Protein AF-A0A836S1Y5-F1 (afdb_monomer)

Nearest PDB structures (foldseek):
  4urj-assembly1_A  TM=6.193E-01  e=8.719E-05  Homo sapiens
  4urj-assembly2_C  TM=6.225E-01  e=9.768E-04  Homo sapiens

Foldseek 3Di:
DWDKDWFFFLVVVPVVLLQPFDAEKEWEAQAAALVVLLSLLVNLVNVYAAEYEYAPDPRCPNSVVSLVCSLVPPVPPPPLVVLLVLLVVLVVLLVVLVVCVVPDDDPVSVVSVVSSVVSVVVLCVVPVVLLVVLVVVLVVVCVVVVPDDPVNSVSSSSVSSSVVSNVVSVVVVVVVVVSSVSSHHNYHYHYPVPRDRWGWIDGDQKIKGWNAGNDCCSNHPDGIMMIIDGDPRCVVSVVVSVVSVVVD

Solvent-accessible surface area (backbone atoms only — not comparable to full-atom values): 13068 Å² total; per-residue (Å²): 131,65,50,74,48,74,38,61,38,56,32,77,60,52,50,60,46,66,75,65,51,68,56,29,38,40,38,33,25,49,46,41,31,50,71,54,24,49,51,50,30,51,40,8,68,75,65,19,48,29,38,40,38,35,36,62,40,82,79,23,46,63,14,52,49,38,37,60,37,49,51,60,73,68,76,84,67,72,68,57,59,60,52,39,50,44,40,51,49,34,50,51,47,56,52,50,50,58,56,40,57,77,76,51,87,57,82,81,53,53,63,57,52,53,53,36,51,54,43,52,51,63,48,39,78,78,40,47,69,60,50,51,54,41,52,53,52,41,54,50,51,44,67,74,62,71,75,68,51,72,66,60,47,51,53,52,37,54,53,51,44,44,53,52,51,43,52,50,41,50,50,50,52,52,53,48,53,53,53,53,67,67,37,41,50,48,71,47,72,35,54,64,91,63,68,56,83,51,28,37,39,34,43,58,71,35,20,37,39,46,69,43,36,55,30,69,54,32,21,56,63,35,75,27,44,40,39,39,25,47,75,81,58,21,56,62,46,52,49,54,50,49,53,60,60,68,74,106

Structure (mmCIF, N/CA/C/O backbone):
data_AF-A0A836S1Y5-F1
#
_entry.id   AF-A0A836S1Y5-F1
#
loop_
_atom_site.group_PDB
_atom_site.id
_atom_site.type_symbol
_atom_site.label_atom_id
_atom_site.label_alt_id
_atom_site.label_comp_id
_atom_site.label_asym_id
_atom_site.label_entity_id
_atom_site.label_seq_id
_atom_site.pdbx_PDB_ins_code
_atom_site.Cartn_x
_atom_site.Cartn_y
_atom_site.Cartn_z
_atom_site.occupancy
_atom_site.B_iso_or_equiv
_atom_site.auth_seq_id
_atom_site.auth_comp_id
_atom_site.auth_asym_id
_atom_site.auth_atom_id
_atom_site.pdbx_PDB_model_num
ATOM 1 N N . MET A 1 1 ? -20.692 -14.732 16.401 1.00 78.75 1 MET A N 1
ATOM 2 C CA . MET A 1 1 ? -20.430 -13.894 17.584 1.00 78.75 1 MET A CA 1
ATOM 3 C C . MET A 1 1 ? -18.965 -13.507 17.542 1.00 78.75 1 MET A C 1
ATOM 5 O O . MET A 1 1 ? -18.150 -14.404 17.328 1.00 78.75 1 MET A O 1
ATOM 9 N N . PRO A 1 2 ? -18.623 -12.225 17.749 1.00 90.38 2 PRO A N 1
ATOM 10 C CA . PRO A 1 2 ? -17.241 -11.776 17.683 1.00 90.38 2 PRO A CA 1
ATOM 11 C C . PRO A 1 2 ? -16.406 -12.382 18.808 1.00 90.38 2 PRO A C 1
ATOM 13 O O . PRO A 1 2 ? -16.870 -12.519 19.942 1.00 90.38 2 PRO A O 1
ATOM 16 N N . GLN A 1 3 ? -15.151 -12.697 18.504 1.00 95.31 3 GLN A N 1
ATOM 17 C CA . GLN A 1 3 ? -14.180 -13.092 19.514 1.00 95.31 3 GLN A CA 1
ATOM 18 C C . GLN A 1 3 ? -13.636 -11.837 20.199 1.00 95.31 3 GLN A C 1
ATOM 20 O O . GLN A 1 3 ? -13.160 -10.920 19.532 1.00 95.31 3 GLN A O 1
ATOM 25 N N . ILE A 1 4 ? -13.692 -11.793 21.528 1.00 97.25 4 ILE A N 1
ATOM 26 C CA . ILE A 1 4 ? -13.182 -10.665 22.313 1.00 97.25 4 ILE A CA 1
ATOM 27 C C . ILE A 1 4 ? -11.816 -11.020 22.891 1.00 97.25 4 ILE A C 1
ATOM 29 O O . ILE A 1 4 ? -11.627 -12.104 23.442 1.00 97.25 4 ILE A O 1
ATOM 33 N N . TYR A 1 5 ? -10.877 -10.085 22.790 1.00 97.56 5 TYR A N 1
ATOM 34 C CA . TYR A 1 5 ? -9.591 -10.138 23.470 1.00 97.56 5 TYR A CA 1
ATOM 35 C C . TYR A 1 5 ? -9.406 -8.876 24.304 1.00 97.56 5 TYR A C 1
ATOM 37 O O . TYR A 1 5 ? -9.523 -7.767 23.781 1.00 97.56 5 TYR A O 1
ATOM 45 N N . THR A 1 6 ? -9.054 -9.053 25.576 1.00 97.50 6 THR A N 1
ATOM 46 C CA . THR A 1 6 ? -8.633 -7.968 26.463 1.00 97.50 6 THR A CA 1
ATOM 47 C C . THR A 1 6 ? -7.305 -8.340 27.096 1.00 97.50 6 THR A C 1
ATOM 49 O O . THR A 1 6 ? -7.188 -9.383 27.737 1.00 97.50 6 THR A O 1
ATOM 52 N N . GLY A 1 7 ? -6.302 -7.483 26.941 1.00 95.75 7 GLY A N 1
ATOM 53 C CA . GLY A 1 7 ? -4.991 -7.725 27.525 1.00 95.75 7 GLY A CA 1
ATOM 54 C C . GLY A 1 7 ? -3.917 -6.795 26.990 1.00 95.75 7 GLY A C 1
ATOM 55 O O . GLY A 1 7 ? -4.155 -5.978 26.100 1.00 95.75 7 GLY A O 1
ATOM 56 N N . ARG A 1 8 ? -2.714 -6.950 27.542 1.00 91.19 8 ARG A N 1
ATOM 57 C CA . ARG A 1 8 ? -1.486 -6.432 26.928 1.00 91.19 8 ARG A CA 1
ATOM 58 C C . ARG A 1 8 ? -1.142 -7.342 25.745 1.00 91.19 8 ARG A C 1
ATOM 60 O O . ARG A 1 8 ? -1.497 -8.514 25.775 1.00 91.19 8 ARG A O 1
ATOM 67 N N . ASP A 1 9 ? -0.502 -6.837 24.700 1.00 95.12 9 ASP A N 1
ATOM 68 C CA . ASP A 1 9 ? -0.072 -7.623 23.525 1.00 95.12 9 ASP A CA 1
ATOM 69 C C . ASP A 1 9 ? -1.160 -8.026 22.509 1.00 95.12 9 ASP A C 1
ATOM 71 O O . ASP A 1 9 ? -1.044 -9.071 21.860 1.00 95.12 9 ASP A O 1
ATOM 75 N N . CYS A 1 10 ? -2.190 -7.205 22.276 1.00 96.12 10 CYS A N 1
ATOM 76 C CA . CYS A 1 10 ? -3.092 -7.448 21.136 1.00 96.12 10 CYS A CA 1
ATOM 77 C C . CYS A 1 10 ? -2.354 -7.468 19.770 1.00 96.12 10 CYS A C 1
ATOM 79 O O . CYS A 1 10 ? -2.847 -8.038 18.795 1.00 96.12 10 CYS A O 1
ATOM 81 N N . GLY A 1 11 ? -1.122 -6.945 19.714 1.00 96.38 11 GLY A N 1
ATOM 82 C CA . GLY A 1 11 ? -0.180 -7.070 18.601 1.00 96.38 11 GLY A CA 1
ATOM 83 C C . GLY A 1 11 ? 0.144 -8.509 18.198 1.00 96.38 11 GLY A C 1
ATOM 84 O O . GLY A 1 11 ? 0.291 -8.765 17.005 1.00 96.38 11 GLY A O 1
ATOM 85 N N . LYS A 1 12 ? 0.131 -9.474 19.134 1.00 97.25 12 LYS A N 1
ATOM 86 C CA . LYS A 1 12 ? 0.287 -10.912 18.821 1.00 97.25 12 LYS A CA 1
ATOM 87 C C . LYS A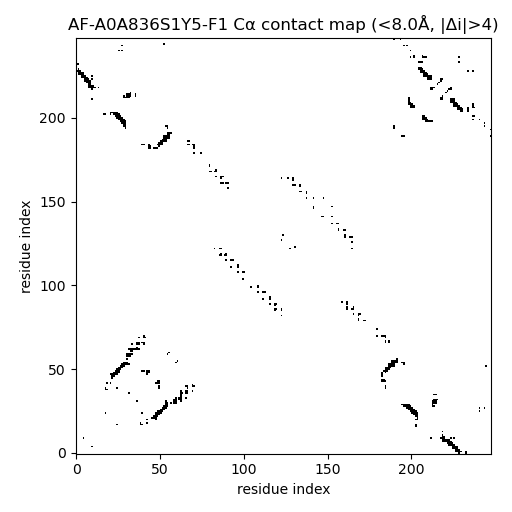 1 12 ? -0.795 -11.428 17.869 1.00 97.25 12 LYS A C 1
ATOM 89 O O . LYS A 1 12 ? -0.575 -12.413 17.171 1.00 97.25 12 LYS A O 1
ATOM 94 N N . ILE A 1 13 ? -1.952 -10.767 17.852 1.00 97.38 13 ILE A N 1
ATOM 95 C CA . ILE A 1 13 ? -3.079 -11.081 16.975 1.00 97.38 13 ILE A CA 1
ATOM 96 C C . ILE A 1 13 ? -3.012 -10.215 15.714 1.00 97.38 13 ILE A C 1
ATOM 98 O O . ILE A 1 13 ? -3.101 -10.733 14.606 1.00 97.38 13 ILE A O 1
ATOM 102 N N . ILE A 1 14 ? -2.842 -8.899 15.870 1.00 97.75 14 ILE A N 1
ATOM 103 C CA . ILE A 1 14 ? -2.967 -7.936 14.767 1.00 97.75 14 ILE A CA 1
ATOM 104 C C . ILE A 1 14 ? -1.779 -7.984 13.794 1.00 97.75 14 ILE A C 1
ATOM 106 O O . ILE A 1 14 ? -1.982 -7.955 12.579 1.00 97.75 14 ILE A O 1
ATOM 110 N N . GLU A 1 15 ? -0.539 -8.063 14.282 1.00 97.50 15 GLU A N 1
ATOM 111 C CA . GLU A 1 15 ? 0.635 -7.973 13.404 1.00 97.50 15 GLU A CA 1
ATOM 112 C C . GLU A 1 15 ? 0.759 -9.138 12.420 1.00 97.50 15 GLU A C 1
ATOM 114 O O . GLU A 1 15 ? 0.981 -8.870 11.234 1.00 97.50 15 GLU A O 1
ATOM 119 N N . PRO A 1 16 ? 0.567 -10.411 12.825 1.00 98.19 16 PRO A N 1
ATOM 120 C CA . PRO A 1 16 ? 0.625 -11.517 11.876 1.00 98.19 16 PRO A CA 1
ATOM 121 C C . PRO A 1 16 ? -0.435 -11.407 10.779 1.00 98.19 16 PRO A C 1
ATOM 123 O O . PRO A 1 16 ? -0.174 -11.816 9.648 1.00 98.19 16 PRO A O 1
ATOM 126 N N . LEU A 1 17 ? -1.610 -10.844 11.088 1.00 98.06 17 LEU A N 1
ATOM 127 C CA . LEU A 1 17 ? -2.658 -10.598 10.097 1.00 98.06 17 LEU A CA 1
ATOM 128 C C . LEU A 1 17 ? -2.192 -9.563 9.073 1.00 98.06 17 LEU A C 1
ATOM 130 O O . LEU A 1 17 ? -2.189 -9.848 7.877 1.00 98.06 17 LEU A O 1
ATOM 134 N N . LEU A 1 18 ? -1.710 -8.404 9.531 1.00 97.88 18 LEU A N 1
ATOM 135 C CA . LEU A 1 18 ? -1.178 -7.356 8.653 1.00 97.88 18 LEU A CA 1
ATOM 136 C C . LEU A 1 18 ? -0.038 -7.873 7.765 1.00 97.88 18 LEU A C 1
ATOM 138 O O . LEU A 1 18 ? -0.009 -7.601 6.567 1.00 97.88 18 LEU A O 1
ATOM 142 N N . GLN A 1 19 ? 0.888 -8.648 8.334 1.00 96.69 19 GLN A N 1
ATOM 143 C CA . GLN A 1 19 ? 2.034 -9.212 7.616 1.00 96.69 19 GLN A CA 1
ATOM 144 C C . GLN A 1 19 ? 1.642 -10.276 6.587 1.00 96.69 19 GLN A C 1
ATOM 146 O O . GLN A 1 19 ? 2.344 -10.439 5.588 1.00 96.69 19 GLN A O 1
ATOM 151 N N . LYS A 1 20 ? 0.544 -11.007 6.796 1.00 97.50 20 LYS A N 1
ATOM 152 C CA . LYS A 1 20 ? 0.100 -12.077 5.890 1.00 97.50 20 LYS A CA 1
ATOM 153 C C . LYS A 1 20 ? -0.956 -11.634 4.881 1.00 97.50 20 LYS A C 1
ATOM 155 O O . LYS A 1 20 ? -1.191 -12.395 3.947 1.00 97.50 20 LYS A O 1
ATOM 160 N N . ALA A 1 21 ? -1.515 -10.433 5.029 1.00 97.69 21 ALA A N 1
ATOM 161 C CA . ALA A 1 21 ? -2.585 -9.904 4.187 1.00 97.69 21 ALA A CA 1
ATOM 162 C C . ALA A 1 21 ? -2.290 -10.024 2.683 1.00 97.69 21 ALA A C 1
ATOM 164 O O . ALA A 1 21 ? -1.149 -9.787 2.255 1.00 97.69 21 ALA A O 1
ATOM 165 N N . LYS A 1 22 ? -3.317 -10.379 1.899 1.00 95.88 22 LYS A N 1
ATOM 166 C CA . LYS A 1 22 ? -3.212 -10.618 0.444 1.00 95.88 22 LYS A CA 1
ATOM 167 C C . LYS A 1 22 ? -4.219 -9.863 -0.414 1.00 95.88 22 LYS A C 1
ATOM 169 O O . LYS A 1 22 ? -3.938 -9.649 -1.586 1.00 95.88 22 LYS A O 1
ATOM 174 N N . LYS A 1 23 ? -5.375 -9.493 0.130 1.00 95.44 23 LYS A N 1
ATOM 175 C CA . LYS A 1 23 ? -6.472 -8.861 -0.610 1.00 95.44 23 LYS A CA 1
ATOM 176 C C . LYS A 1 23 ? -6.568 -7.382 -0.265 1.00 95.44 23 LYS A C 1
ATOM 178 O O . LYS A 1 23 ? -6.446 -6.539 -1.147 1.00 95.44 23 LYS A O 1
ATOM 183 N N . ARG A 1 24 ? -6.768 -7.060 1.017 1.00 96.56 24 ARG A N 1
ATOM 184 C CA . ARG A 1 24 ? -7.012 -5.680 1.461 1.00 96.56 24 ARG A CA 1
ATOM 185 C C . ARG A 1 24 ? -6.610 -5.430 2.907 1.00 96.56 24 ARG A C 1
ATOM 187 O O . ARG A 1 24 ? -6.703 -6.318 3.752 1.00 96.56 24 ARG A O 1
ATOM 194 N N . ILE A 1 25 ? -6.239 -4.187 3.192 1.00 98.38 25 ILE A N 1
ATOM 195 C CA . ILE A 1 25 ? -6.064 -3.655 4.539 1.00 98.38 25 ILE A CA 1
ATOM 196 C C . ILE A 1 25 ? -6.746 -2.289 4.624 1.00 98.38 25 ILE A C 1
ATOM 198 O O . ILE A 1 25 ? -6.298 -1.325 4.005 1.00 98.38 25 ILE A O 1
ATOM 202 N N . TRP A 1 26 ? -7.808 -2.176 5.415 1.00 98.38 26 TRP A N 1
ATOM 203 C CA . TRP A 1 26 ? -8.474 -0.900 5.678 1.00 98.38 26 TRP A CA 1
ATOM 204 C C . TRP A 1 26 ? -8.288 -0.506 7.139 1.00 98.38 26 TRP A C 1
ATOM 206 O O . TRP A 1 26 ? -8.571 -1.289 8.041 1.00 98.38 26 TRP A O 1
ATOM 216 N N . VAL A 1 27 ? -7.801 0.708 7.379 1.00 98.25 27 VAL A N 1
ATOM 217 C CA . VAL A 1 27 ? -7.437 1.205 8.709 1.00 98.25 27 VAL A CA 1
ATOM 218 C C . VAL A 1 27 ? -8.100 2.548 8.945 1.00 98.25 27 VAL A C 1
ATOM 220 O O . VAL A 1 27 ? -7.887 3.483 8.182 1.00 98.25 27 VAL A O 1
ATOM 223 N N . ALA A 1 28 ? -8.861 2.672 10.024 1.00 98.12 28 ALA A N 1
ATOM 224 C CA . ALA A 1 28 ? -9.240 3.950 10.608 1.00 98.12 28 ALA A CA 1
ATOM 225 C C . ALA A 1 28 ? -8.637 3.997 12.010 1.00 98.12 28 ALA A C 1
ATOM 227 O O . ALA A 1 28 ? -8.979 3.159 12.838 1.00 98.12 28 ALA A O 1
ATOM 228 N N . THR A 1 29 ? -7.710 4.922 12.261 1.00 97.94 29 THR A N 1
ATOM 229 C CA . THR A 1 29 ? -7.054 5.070 13.571 1.00 97.94 29 THR A CA 1
ATOM 230 C C . THR A 1 29 ? -6.643 6.525 13.811 1.00 97.94 29 THR A C 1
ATOM 232 O O . THR A 1 29 ? -6.040 7.138 12.921 1.00 97.94 29 THR A O 1
ATOM 235 N N . PRO A 1 30 ? -6.913 7.110 14.996 1.00 97.25 30 PRO A N 1
ATOM 236 C CA . PRO A 1 30 ? -6.472 8.467 15.304 1.00 97.25 30 PRO A CA 1
ATOM 237 C C . PRO A 1 30 ? -4.949 8.564 15.398 1.00 97.25 30 PRO A C 1
ATOM 239 O O . PRO A 1 30 ? -4.394 9.601 15.050 1.00 97.25 30 PRO A O 1
ATOM 242 N N . TYR A 1 31 ? -4.278 7.490 15.826 1.00 97.88 31 TYR A N 1
ATOM 243 C CA . TYR A 1 31 ? -2.825 7.439 15.974 1.00 97.88 31 TYR A CA 1
ATOM 244 C C . TYR A 1 31 ? -2.238 6.270 15.193 1.00 97.88 31 TYR A C 1
ATOM 246 O O . TYR A 1 31 ? -2.732 5.142 15.287 1.00 97.88 31 TYR A O 1
ATOM 254 N N . ILE A 1 32 ? -1.170 6.542 14.447 1.00 97.62 32 ILE A N 1
ATOM 255 C CA . ILE A 1 32 ? -0.435 5.548 13.668 1.00 97.62 32 ILE A CA 1
ATOM 256 C C . ILE A 1 32 ? 1.073 5.771 13.803 1.00 97.62 32 ILE A C 1
ATOM 258 O O . ILE A 1 32 ? 1.562 6.888 13.637 1.00 97.62 32 ILE A O 1
ATOM 262 N N . SER A 1 33 ? 1.824 4.712 14.119 1.00 96.75 33 SER A N 1
ATOM 263 C CA . SER A 1 33 ? 3.286 4.789 14.192 1.00 96.75 33 SER A CA 1
ATOM 264 C C . SER A 1 33 ? 3.938 4.626 12.819 1.00 96.75 33 SER A C 1
ATOM 266 O O . SER A 1 33 ? 3.371 4.063 11.883 1.00 96.75 33 SER A O 1
ATOM 268 N N . GLU A 1 34 ? 5.176 5.105 12.720 1.00 94.31 34 GLU A N 1
ATOM 269 C CA . GLU A 1 34 ? 6.017 4.995 11.525 1.00 94.31 34 GLU A CA 1
ATOM 270 C C . GLU A 1 34 ? 6.204 3.533 11.071 1.00 94.31 34 GLU A C 1
ATOM 272 O O . GLU A 1 34 ? 6.060 3.208 9.898 1.00 94.31 34 GLU A O 1
ATOM 277 N N . GLU A 1 35 ? 6.427 2.620 12.015 1.00 93.25 35 GLU A N 1
ATOM 278 C CA . GLU A 1 35 ? 6.612 1.189 11.746 1.00 93.25 35 GLU A CA 1
ATOM 279 C C . GLU A 1 35 ? 5.414 0.562 11.009 1.00 93.25 35 GLU A C 1
ATOM 281 O O . GLU A 1 35 ? 5.587 -0.082 9.971 1.00 93.25 35 GLU A O 1
ATOM 286 N N . TYR A 1 36 ? 4.185 0.806 11.477 1.00 96.62 36 TYR A N 1
ATOM 287 C CA . TYR A 1 36 ? 3.002 0.263 10.807 1.00 96.62 36 TYR A CA 1
ATOM 288 C C . TYR A 1 36 ? 2.670 1.009 9.520 1.00 96.62 36 TYR A C 1
ATOM 290 O O . TYR A 1 36 ? 2.227 0.382 8.564 1.00 96.62 36 TYR A O 1
ATOM 298 N N . ALA A 1 37 ? 2.935 2.315 9.435 1.00 95.69 37 ALA A N 1
ATOM 299 C CA . ALA A 1 37 ? 2.826 3.040 8.172 1.00 95.69 37 ALA A CA 1
ATOM 300 C C . ALA A 1 37 ? 3.743 2.450 7.087 1.00 95.69 37 ALA A C 1
ATOM 302 O O . ALA A 1 37 ? 3.308 2.252 5.952 1.00 95.69 37 ALA A O 1
ATOM 303 N N . SER A 1 38 ? 4.979 2.098 7.449 1.00 91.94 38 SER A N 1
ATOM 304 C CA . SER A 1 38 ? 5.914 1.400 6.564 1.00 91.94 38 SER A CA 1
ATOM 305 C C . SER A 1 38 ? 5.390 0.029 6.131 1.00 91.94 38 SER A C 1
ATOM 307 O O . SER A 1 38 ? 5.444 -0.295 4.945 1.00 91.94 38 SER A O 1
ATOM 309 N N . LEU A 1 39 ? 4.827 -0.756 7.057 1.00 94.56 39 LEU A N 1
ATOM 310 C CA . LEU A 1 39 ? 4.223 -2.053 6.738 1.00 94.56 39 LEU A CA 1
ATOM 311 C C . LEU A 1 39 ? 3.031 -1.916 5.778 1.00 94.56 39 LEU A C 1
ATOM 313 O O . LEU A 1 39 ? 2.941 -2.656 4.803 1.00 94.56 39 LEU A O 1
ATOM 317 N N . LEU A 1 40 ? 2.139 -0.952 6.013 1.00 95.75 40 LEU A N 1
ATOM 318 C CA . LEU A 1 40 ? 0.990 -0.684 5.144 1.00 95.75 40 LEU A CA 1
ATOM 319 C C . LEU A 1 40 ? 1.431 -0.242 3.743 1.00 95.75 40 LEU A C 1
ATOM 321 O O . LEU A 1 40 ? 0.902 -0.728 2.746 1.00 95.75 40 LEU A O 1
ATOM 325 N N . ALA A 1 41 ? 2.438 0.629 3.653 1.00 91.62 41 ALA A N 1
ATOM 326 C CA . ALA A 1 41 ? 3.019 1.027 2.376 1.00 91.62 41 ALA A CA 1
ATOM 327 C C . ALA A 1 41 ? 3.671 -0.156 1.641 1.00 91.62 41 ALA A C 1
ATOM 329 O O . ALA A 1 41 ? 3.542 -0.265 0.423 1.00 91.62 41 ALA A O 1
ATOM 330 N N . LEU A 1 42 ? 4.348 -1.056 2.362 1.00 89.06 42 LEU A N 1
ATOM 331 C CA . LEU A 1 42 ? 4.896 -2.284 1.788 1.00 89.06 42 LEU A CA 1
ATOM 332 C C . LEU A 1 42 ? 3.781 -3.190 1.254 1.00 89.06 42 LEU A C 1
ATOM 334 O O . LEU A 1 42 ? 3.878 -3.673 0.133 1.00 89.06 42 LEU A O 1
ATOM 338 N N . LYS A 1 43 ? 2.697 -3.370 2.012 1.00 91.88 43 LYS A N 1
ATOM 339 C CA . LYS A 1 43 ? 1.558 -4.195 1.594 1.00 91.88 43 LYS A CA 1
ATOM 340 C C . LYS A 1 43 ? 0.866 -3.653 0.353 1.00 91.88 43 LYS A C 1
ATOM 342 O O . LYS A 1 43 ? 0.584 -4.425 -0.559 1.00 91.88 43 LYS A O 1
ATOM 347 N N . ALA A 1 44 ? 0.702 -2.334 0.267 1.00 90.81 44 ALA A N 1
ATOM 348 C CA . ALA A 1 44 ? 0.217 -1.693 -0.949 1.00 90.81 44 ALA A CA 1
ATOM 349 C C . ALA A 1 44 ? 1.091 -2.038 -2.164 1.00 90.81 44 ALA A C 1
ATOM 351 O O . ALA A 1 44 ? 0.564 -2.329 -3.228 1.00 90.81 44 ALA A O 1
ATOM 352 N N . ARG A 1 45 ? 2.422 -2.102 -2.004 1.00 82.62 45 ARG A N 1
ATOM 353 C CA . ARG A 1 45 ? 3.345 -2.511 -3.082 1.00 82.62 45 ARG A CA 1
ATOM 354 C C . ARG A 1 45 ? 3.243 -3.986 -3.455 1.00 82.62 45 ARG A C 1
ATOM 356 O O . ARG A 1 45 ? 3.542 -4.337 -4.590 1.00 82.62 45 ARG A O 1
ATOM 363 N N . GLU A 1 46 ? 2.841 -4.841 -2.523 1.00 86.62 46 GLU A N 1
ATOM 364 C CA . GLU A 1 46 ? 2.605 -6.266 -2.775 1.00 86.62 46 GLU A CA 1
ATOM 365 C C . GLU A 1 46 ? 1.280 -6.535 -3.514 1.00 86.62 46 GLU A C 1
ATOM 367 O O . GLU A 1 46 ? 0.967 -7.694 -3.779 1.00 86.62 46 GLU A O 1
ATOM 372 N N . GLY A 1 47 ? 0.510 -5.496 -3.864 1.00 86.25 47 GLY A N 1
ATOM 373 C CA . GLY A 1 47 ? -0.781 -5.632 -4.548 1.00 86.25 47 GLY A CA 1
ATOM 374 C C . GLY A 1 47 ? -1.988 -5.675 -3.616 1.00 86.25 47 GLY A C 1
ATOM 375 O O . GLY A 1 47 ? -3.101 -5.897 -4.080 1.00 86.25 47 GLY A O 1
ATOM 376 N N . VAL A 1 48 ? -1.789 -5.466 -2.313 1.00 92.25 48 VAL A N 1
ATOM 377 C CA . VAL A 1 48 ? -2.883 -5.412 -1.339 1.00 92.25 48 VAL A CA 1
ATOM 378 C C . VAL A 1 48 ? -3.575 -4.055 -1.442 1.00 92.25 48 VAL A C 1
ATOM 380 O O . VAL A 1 48 ? -2.919 -3.017 -1.414 1.00 92.25 48 VAL A O 1
ATOM 383 N N . GLU A 1 49 ? -4.904 -4.033 -1.509 1.00 94.06 49 GLU A N 1
ATOM 384 C CA . GLU A 1 49 ? -5.661 -2.780 -1.481 1.00 94.06 49 GLU A CA 1
ATOM 385 C C . GLU A 1 49 ? -5.554 -2.134 -0.091 1.00 94.06 49 GLU A C 1
ATOM 387 O O . GLU A 1 49 ? -6.098 -2.661 0.879 1.00 94.06 49 GLU A O 1
ATOM 392 N N . VAL A 1 50 ? -4.876 -0.989 0.034 1.00 95.44 50 VAL A N 1
ATOM 393 C CA . VAL A 1 50 ? -4.678 -0.333 1.336 1.00 95.44 50 VAL A CA 1
ATOM 394 C C . VAL A 1 50 ? -5.421 0.996 1.418 1.00 95.44 50 VAL A C 1
ATOM 396 O O . VAL A 1 50 ? -5.116 1.928 0.675 1.00 95.44 50 VAL A O 1
ATOM 399 N N . ARG A 1 51 ? -6.339 1.108 2.386 1.00 96.50 51 ARG A N 1
ATOM 400 C CA . ARG A 1 51 ? -7.038 2.354 2.740 1.00 96.50 51 ARG A CA 1
ATOM 401 C C . ARG A 1 51 ? -6.678 2.767 4.157 1.00 96.50 51 ARG A C 1
ATOM 403 O O . ARG A 1 51 ? -6.793 1.964 5.079 1.00 96.50 51 ARG A O 1
ATOM 410 N N . VAL A 1 52 ? -6.272 4.015 4.352 1.00 97.06 52 VAL A N 1
ATOM 411 C CA . VAL A 1 52 ? -5.912 4.554 5.666 1.00 97.06 52 VAL A CA 1
ATOM 412 C C . VAL A 1 52 ? -6.635 5.867 5.903 1.00 97.06 52 VAL A C 1
ATOM 414 O O . VAL A 1 52 ? -6.487 6.822 5.148 1.00 97.06 52 VAL A O 1
ATOM 417 N N . LEU A 1 53 ? -7.385 5.924 6.994 1.00 97.19 53 LEU A N 1
ATOM 418 C CA . LEU A 1 53 ? -8.001 7.121 7.532 1.00 97.19 53 LEU A CA 1
ATOM 419 C C . LEU A 1 53 ? -7.350 7.450 8.874 1.00 97.19 53 LEU A C 1
ATOM 421 O O . LEU A 1 53 ? -7.404 6.662 9.820 1.00 97.19 53 LEU A O 1
ATOM 425 N N . THR A 1 54 ? -6.727 8.619 8.958 1.00 97.19 54 THR A N 1
ATOM 426 C CA . THR A 1 54 ? -6.075 9.084 10.184 1.00 97.19 54 THR A CA 1
ATOM 427 C C . THR A 1 54 ? -6.216 10.590 10.359 1.00 97.19 54 THR A C 1
ATOM 429 O O . THR A 1 54 ? -6.762 11.278 9.498 1.00 97.19 54 THR A O 1
ATOM 432 N N . VAL A 1 55 ? -5.748 11.113 11.488 1.00 96.69 55 VAL A N 1
ATOM 433 C CA . VAL A 1 55 ? -5.866 12.527 11.855 1.00 96.69 55 VAL A CA 1
ATOM 434 C C . VAL A 1 55 ? -4.535 13.246 11.619 1.00 96.69 55 VAL A C 1
ATOM 436 O O . VAL A 1 55 ? -3.464 12.674 11.839 1.00 96.69 55 VAL A O 1
ATOM 439 N N . ASP A 1 56 ? -4.594 14.508 11.192 1.00 95.75 56 ASP A N 1
ATOM 440 C CA . ASP A 1 56 ? -3.445 15.409 11.073 1.00 95.75 56 ASP A CA 1
ATOM 441 C C . ASP A 1 56 ? -2.938 15.827 12.463 1.00 95.75 56 ASP A C 1
ATOM 443 O O . ASP A 1 56 ? -3.290 16.876 13.009 1.00 95.75 56 ASP A O 1
ATOM 447 N N . LEU A 1 57 ? -2.154 14.937 13.070 1.00 95.50 57 LEU A N 1
ATOM 448 C CA . LEU A 1 57 ? -1.496 15.122 14.359 1.00 95.50 57 LEU A CA 1
ATOM 449 C C . LEU A 1 57 ? 0.021 15.149 14.171 1.00 95.50 57 LEU A C 1
ATOM 451 O O . LEU A 1 57 ? 0.570 14.479 13.292 1.00 95.50 57 LEU A O 1
ATOM 455 N N . SER A 1 58 ? 0.719 15.879 15.043 1.00 95.06 58 SER A N 1
ATOM 456 C CA . SER A 1 58 ? 2.188 15.923 15.080 1.00 95.06 58 SER A CA 1
ATOM 457 C C . SER A 1 58 ? 2.816 14.529 15.141 1.00 95.06 58 SER A C 1
ATOM 459 O O . SER A 1 58 ? 3.783 14.253 14.435 1.00 95.06 58 SER A O 1
ATOM 461 N N . GLU A 1 59 ? 2.217 13.651 15.933 1.00 95.44 59 GLU A N 1
ATOM 462 C CA . GLU A 1 59 ? 2.607 12.273 16.197 1.00 95.44 59 GLU A CA 1
ATOM 463 C C . GLU A 1 59 ? 2.503 11.403 14.938 1.00 95.44 59 GLU A C 1
ATOM 465 O O . GLU A 1 59 ? 3.343 10.534 14.712 1.00 95.44 59 GLU A O 1
ATOM 470 N N . ASN A 1 60 ? 1.531 11.697 14.070 1.00 96.50 60 ASN A N 1
ATOM 471 C CA . ASN A 1 60 ? 1.311 10.972 12.822 1.00 96.50 60 ASN A CA 1
ATOM 472 C C . ASN A 1 60 ? 2.143 11.531 11.661 1.00 96.50 60 ASN A C 1
ATOM 474 O O . ASN A 1 60 ? 2.176 10.919 10.599 1.00 96.50 60 ASN A O 1
ATOM 478 N N . ARG A 1 61 ? 2.821 12.678 11.808 1.00 94.00 61 ARG A N 1
ATOM 479 C CA . ARG A 1 61 ? 3.474 13.382 10.686 1.00 94.00 61 ARG A CA 1
ATOM 480 C C . ARG A 1 61 ? 4.439 12.495 9.900 1.00 94.00 61 ARG A C 1
ATOM 482 O O . ARG A 1 61 ? 4.405 12.500 8.671 1.00 94.00 61 ARG A O 1
ATOM 489 N N . LYS A 1 62 ? 5.281 11.724 10.598 1.00 93.00 62 LYS A N 1
ATOM 490 C CA . LYS A 1 62 ? 6.230 10.793 9.964 1.00 93.00 62 LYS A CA 1
ATOM 491 C C . LYS A 1 62 ? 5.509 9.639 9.270 1.00 93.00 62 LYS A C 1
ATOM 493 O O . LYS A 1 62 ? 5.795 9.358 8.112 1.00 93.00 62 LYS A O 1
ATOM 498 N N . ALA A 1 63 ? 4.529 9.038 9.939 1.00 94.81 63 ALA A N 1
ATOM 499 C CA . ALA A 1 63 ? 3.702 7.971 9.383 1.00 94.81 63 ALA A CA 1
ATOM 500 C C . ALA A 1 63 ? 2.935 8.429 8.126 1.00 94.81 63 ALA A C 1
ATOM 502 O O . ALA A 1 63 ? 2.980 7.770 7.093 1.00 94.81 63 ALA A O 1
ATOM 503 N N . ILE A 1 64 ? 2.309 9.608 8.160 1.00 94.12 64 ILE A N 1
ATOM 504 C CA . ILE A 1 64 ? 1.628 10.230 7.015 1.00 94.12 64 ILE A CA 1
ATOM 505 C C . ILE A 1 64 ? 2.618 10.497 5.881 1.00 94.12 64 ILE A C 1
ATOM 507 O O . ILE A 1 64 ? 2.317 10.205 4.723 1.00 94.12 64 ILE A O 1
ATOM 511 N N . ALA A 1 65 ? 3.799 11.041 6.190 1.00 90.56 65 ALA A N 1
ATOM 512 C CA . ALA A 1 65 ? 4.839 11.258 5.193 1.00 90.56 65 ALA A CA 1
ATOM 513 C C . ALA A 1 65 ? 5.257 9.940 4.530 1.00 90.56 65 ALA A C 1
ATOM 515 O O . ALA A 1 65 ? 5.372 9.914 3.311 1.00 90.56 65 ALA A O 1
ATOM 516 N N . GLN A 1 66 ? 5.386 8.850 5.291 1.00 87.75 66 GLN A N 1
ATOM 517 C CA . GLN A 1 66 ? 5.694 7.522 4.762 1.00 87.75 66 GLN A CA 1
ATOM 518 C C . GLN A 1 66 ? 4.560 6.889 3.963 1.00 87.75 66 GLN A C 1
ATOM 520 O O . GLN A 1 66 ? 4.829 6.246 2.961 1.00 87.75 66 GLN A O 1
ATOM 525 N N . LEU A 1 67 ? 3.295 7.072 4.335 1.00 90.31 67 LEU A N 1
ATOM 526 C CA . LEU A 1 67 ? 2.177 6.577 3.522 1.00 90.31 67 LEU A CA 1
ATOM 527 C C . LEU A 1 67 ? 2.078 7.355 2.201 1.00 90.31 67 LEU A C 1
ATOM 529 O O . LEU A 1 67 ? 1.807 6.780 1.148 1.00 90.31 67 LEU A O 1
ATOM 533 N N . ARG A 1 68 ? 2.390 8.660 2.227 1.00 86.81 68 ARG A N 1
ATOM 534 C CA . ARG A 1 68 ? 2.485 9.507 1.026 1.00 86.81 68 ARG A CA 1
ATOM 535 C C . ARG A 1 68 ? 3.712 9.181 0.172 1.00 86.81 68 ARG A C 1
ATOM 537 O O . ARG A 1 68 ? 3.608 9.154 -1.053 1.00 86.81 68 ARG A O 1
ATOM 544 N N . SER A 1 69 ? 4.875 8.972 0.791 1.00 73.19 69 SER A N 1
ATOM 545 C CA . SER A 1 69 ? 6.137 8.691 0.099 1.00 73.19 69 SER A CA 1
ATOM 546 C C . SER A 1 69 ? 6.240 7.232 -0.313 1.00 73.19 69 SER A C 1
ATOM 548 O O . SER A 1 69 ? 6.793 6.950 -1.360 1.00 73.19 69 SER A O 1
ATOM 550 N N . GLY A 1 70 ? 5.644 6.302 0.422 1.00 59.69 70 GLY A N 1
ATOM 551 C CA . GLY A 1 70 ? 5.550 4.882 0.100 1.00 59.69 70 GLY A CA 1
ATOM 552 C C . GLY A 1 70 ? 4.972 4.645 -1.293 1.00 59.69 70 GLY A C 1
ATOM 553 O O . GLY A 1 70 ? 5.504 3.807 -2.022 1.00 59.69 70 GLY A O 1
ATOM 554 N N . ALA A 1 71 ? 4.004 5.482 -1.688 1.00 51.94 71 ALA A N 1
ATOM 555 C CA . ALA A 1 71 ? 3.446 5.577 -3.038 1.00 51.94 71 ALA A CA 1
ATOM 556 C C . ALA A 1 71 ? 4.385 6.230 -4.083 1.00 51.94 71 ALA A C 1
ATOM 558 O O . ALA A 1 71 ? 4.238 6.007 -5.278 1.00 51.94 71 ALA A O 1
ATOM 559 N N . ARG A 1 72 ? 5.360 7.046 -3.662 1.00 46.38 72 ARG A N 1
ATOM 560 C CA . ARG A 1 72 ? 6.305 7.786 -4.527 1.00 46.38 72 ARG A CA 1
ATOM 561 C C . ARG A 1 72 ? 7.704 7.155 -4.639 1.00 46.38 72 ARG A C 1
ATOM 563 O O . ARG A 1 72 ? 8.381 7.363 -5.639 1.00 46.38 72 ARG A O 1
ATOM 570 N N . GLN A 1 73 ? 8.172 6.417 -3.633 1.00 42.00 73 GLN A N 1
ATOM 571 C CA . GLN A 1 73 ? 9.607 6.267 -3.336 1.00 42.00 73 GLN A CA 1
ATOM 572 C C . GLN A 1 73 ? 10.259 4.977 -3.872 1.00 42.00 73 GLN A C 1
ATOM 574 O O . GLN A 1 73 ? 11.402 4.702 -3.531 1.00 42.00 73 GLN A O 1
ATOM 579 N N . GLN A 1 74 ? 9.606 4.201 -4.749 1.00 42.38 74 GLN A N 1
ATOM 580 C CA 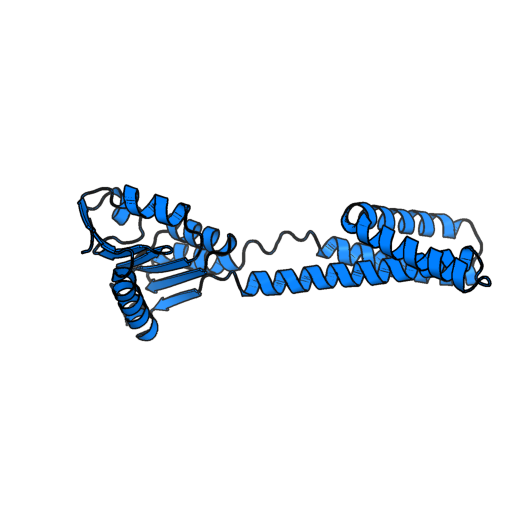. GLN A 1 74 ? 10.269 3.070 -5.439 1.00 42.38 74 GLN A CA 1
ATOM 581 C C . GLN A 1 74 ? 10.146 3.048 -6.970 1.00 42.38 74 GLN A C 1
ATOM 583 O O . GLN A 1 74 ? 10.672 2.145 -7.614 1.00 42.38 74 GLN A O 1
ATOM 588 N N . VAL A 1 75 ? 9.576 4.086 -7.588 1.00 45.84 75 VAL A N 1
ATOM 589 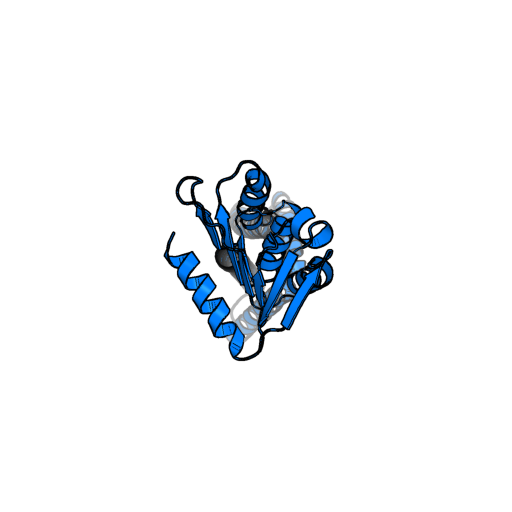C CA . VAL A 1 75 ? 9.597 4.227 -9.060 1.00 45.84 75 VAL A CA 1
ATOM 590 C C . VAL A 1 75 ? 11.011 4.536 -9.586 1.00 45.84 75 VAL A C 1
ATOM 592 O O . VAL A 1 75 ? 11.303 4.323 -10.761 1.00 45.84 75 VAL A O 1
ATOM 595 N N . MET A 1 76 ? 11.947 4.950 -8.725 1.00 42.28 76 MET A N 1
ATOM 596 C CA . MET A 1 76 ? 13.359 5.105 -9.088 1.00 42.28 76 MET A CA 1
ATOM 597 C C . MET A 1 76 ? 14.140 3.792 -8.941 1.00 42.28 76 MET A C 1
ATOM 599 O O . MET A 1 76 ? 15.077 3.681 -8.160 1.00 42.28 76 MET A O 1
ATOM 603 N N . GLN A 1 77 ? 13.802 2.802 -9.763 1.00 45.91 77 GLN A N 1
ATOM 604 C CA . GLN A 1 77 ? 14.810 1.882 -10.286 1.00 45.91 77 GLN A CA 1
ATOM 605 C C . GLN A 1 77 ? 14.702 1.927 -11.813 1.00 45.91 77 GLN A C 1
ATOM 607 O O . GLN A 1 77 ? 13.982 1.150 -12.443 1.00 45.91 77 GLN A O 1
ATOM 612 N N . GLN A 1 78 ? 15.381 2.931 -12.381 1.00 52.22 78 GLN A N 1
ATOM 613 C CA . GLN A 1 78 ? 15.486 3.276 -13.804 1.00 52.22 78 GLN A CA 1
ATOM 614 C C . GLN A 1 78 ? 16.149 2.151 -14.627 1.00 52.22 78 GLN A C 1
ATOM 616 O O . GLN A 1 78 ? 17.214 2.343 -15.197 1.00 52.22 78 GLN A O 1
ATOM 621 N N . ARG A 1 79 ? 15.573 0.947 -14.695 1.00 56.34 79 ARG A N 1
ATOM 622 C CA . ARG A 1 79 ? 16.144 -0.131 -15.527 1.00 56.3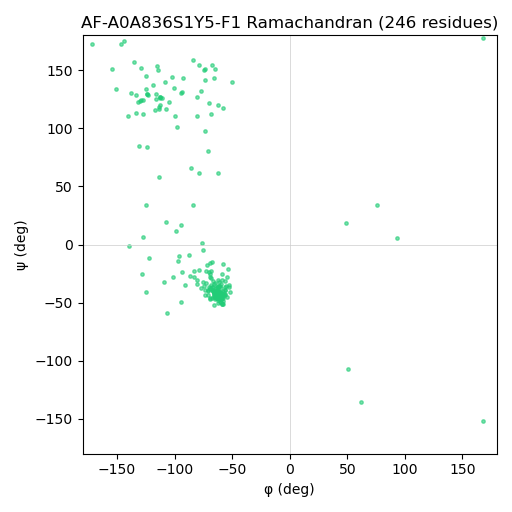4 79 ARG A CA 1
ATOM 623 C C . ARG A 1 79 ? 15.670 -0.088 -16.981 1.00 56.34 79 ARG A C 1
ATOM 625 O O . ARG A 1 79 ? 16.417 -0.502 -17.853 1.00 56.34 79 ARG A O 1
ATOM 632 N N . SER A 1 80 ? 14.487 0.459 -17.267 1.00 60.47 80 SER A N 1
ATOM 633 C CA . SER A 1 80 ? 13.928 0.523 -18.630 1.00 60.47 80 SER A CA 1
ATOM 634 C C . SER A 1 80 ? 14.228 1.826 -19.386 1.00 60.47 80 SER A C 1
ATOM 636 O O . SER A 1 80 ? 14.266 1.810 -20.611 1.00 60.47 80 SER A O 1
ATOM 638 N N . VAL A 1 81 ? 14.501 2.942 -18.695 1.00 67.50 81 VAL A N 1
ATOM 639 C CA . VAL A 1 81 ? 14.836 4.225 -19.352 1.00 67.50 81 VAL A CA 1
ATOM 640 C C . VAL A 1 81 ? 16.205 4.178 -20.048 1.00 67.50 81 VAL A C 1
ATOM 642 O O . VAL A 1 81 ? 16.263 4.542 -21.220 1.00 67.50 81 VAL A O 1
ATOM 645 N N . PRO A 1 82 ? 17.287 3.664 -19.426 1.00 73.25 82 PRO A N 1
ATOM 646 C CA . PRO A 1 82 ? 18.558 3.473 -20.125 1.00 73.25 82 PRO A CA 1
ATOM 647 C C . PRO A 1 82 ? 18.437 2.523 -21.322 1.00 73.25 82 PRO A C 1
ATOM 649 O O . PRO A 1 82 ? 19.051 2.771 -22.350 1.00 73.25 82 PRO A O 1
ATOM 652 N N . LEU A 1 83 ? 17.603 1.477 -21.235 1.00 71.19 83 LEU A N 1
ATOM 653 C CA . LEU A 1 83 ? 17.351 0.557 -22.353 1.00 71.19 83 LEU A CA 1
ATOM 654 C C . LEU A 1 83 ? 16.615 1.235 -23.514 1.00 71.19 83 LEU A C 1
ATOM 656 O O . LEU A 1 83 ? 16.956 0.994 -24.669 1.00 71.19 83 LEU A O 1
ATOM 660 N N . LEU A 1 84 ? 15.647 2.110 -23.225 1.00 74.81 84 LEU A N 1
ATOM 661 C CA . LEU A 1 84 ? 14.998 2.929 -24.249 1.00 74.81 84 LEU A CA 1
ATOM 662 C C . LEU A 1 84 ? 16.002 3.883 -24.912 1.00 74.81 84 LEU A C 1
ATOM 664 O O . LEU A 1 84 ? 16.008 3.997 -26.132 1.00 74.81 84 LEU A O 1
ATOM 668 N N . ILE A 1 85 ? 16.879 4.519 -24.127 1.00 79.62 85 ILE A N 1
ATOM 669 C CA . ILE A 1 85 ? 17.950 5.380 -24.653 1.00 79.62 85 ILE A CA 1
ATOM 670 C C . ILE A 1 85 ? 18.886 4.573 -25.562 1.00 79.62 85 ILE A C 1
ATOM 672 O O . ILE A 1 85 ? 19.165 5.011 -26.672 1.00 79.62 85 ILE A O 1
ATOM 676 N N . ILE A 1 86 ? 19.316 3.378 -25.144 1.00 79.62 86 ILE A N 1
ATOM 677 C CA . ILE A 1 86 ? 20.158 2.484 -25.957 1.00 79.62 86 ILE A CA 1
ATOM 678 C C . ILE A 1 86 ? 19.441 2.085 -27.257 1.00 79.62 86 ILE A C 1
ATOM 680 O O . ILE A 1 86 ? 20.049 2.135 -28.325 1.00 79.62 86 ILE A O 1
ATOM 684 N N . ALA A 1 87 ? 18.150 1.745 -27.208 1.00 73.62 87 ALA A N 1
ATOM 685 C CA . ALA A 1 87 ? 17.371 1.405 -28.402 1.00 73.62 87 ALA A CA 1
ATOM 686 C C . ALA A 1 87 ? 17.257 2.585 -29.383 1.00 73.62 87 ALA A C 1
ATOM 688 O O . ALA A 1 87 ? 17.469 2.415 -30.583 1.00 73.62 87 ALA A O 1
ATOM 689 N N . VAL A 1 88 ? 16.998 3.796 -28.878 1.00 80.12 88 VAL A N 1
ATOM 690 C CA . VAL A 1 88 ? 16.956 5.019 -29.696 1.00 80.12 88 VAL A CA 1
ATOM 691 C C . VAL A 1 88 ? 18.334 5.347 -30.277 1.00 80.12 88 VAL A C 1
ATOM 693 O O . VAL A 1 88 ? 18.428 5.669 -31.457 1.00 80.12 88 VAL A O 1
ATOM 696 N N . LEU A 1 89 ? 19.412 5.213 -29.499 1.00 81.00 89 LEU A N 1
ATOM 697 C CA . LEU A 1 89 ? 20.780 5.388 -29.999 1.00 81.00 89 LEU A CA 1
ATOM 698 C C . LEU A 1 89 ? 21.097 4.397 -31.123 1.00 81.00 89 LEU A C 1
ATOM 700 O O . LEU A 1 89 ? 21.656 4.795 -32.140 1.00 81.00 89 LEU A O 1
ATOM 704 N N . THR A 1 90 ? 20.678 3.137 -30.985 1.00 76.38 90 THR A N 1
ATOM 705 C CA . THR A 1 90 ? 20.840 2.112 -32.032 1.00 76.38 90 THR A CA 1
ATOM 706 C C . THR A 1 90 ? 20.121 2.519 -33.320 1.00 76.38 90 THR A C 1
ATOM 708 O O . THR A 1 90 ? 20.694 2.406 -34.404 1.00 76.38 90 THR A O 1
ATOM 711 N N . LEU A 1 91 ? 18.897 3.057 -33.210 1.00 77.81 91 LEU A N 1
ATOM 712 C CA . LEU A 1 91 ? 18.142 3.575 -34.356 1.00 77.81 91 LEU A CA 1
ATOM 713 C C . LEU A 1 91 ? 18.901 4.690 -35.073 1.00 77.81 91 LEU A C 1
ATOM 715 O O . LEU A 1 91 ? 19.088 4.635 -36.288 1.00 77.81 91 LEU A O 1
ATOM 719 N N . VAL A 1 92 ? 19.355 5.686 -34.311 1.00 81.00 92 VAL A N 1
ATOM 720 C CA . VAL A 1 92 ? 20.077 6.845 -34.843 1.00 81.00 92 VAL A CA 1
ATOM 721 C C . VAL A 1 92 ? 21.362 6.399 -35.535 1.00 81.00 92 VAL A C 1
ATOM 723 O O . VAL A 1 92 ? 21.615 6.810 -36.663 1.00 81.00 92 VAL A O 1
ATOM 726 N N . LEU A 1 93 ? 22.139 5.511 -34.910 1.00 75.38 93 LEU A N 1
ATOM 727 C CA . LEU A 1 93 ? 23.373 4.977 -35.490 1.00 75.38 93 LEU A CA 1
ATOM 728 C C . LEU A 1 93 ? 23.118 4.200 -36.779 1.00 75.38 93 LEU A C 1
ATOM 730 O O . LEU A 1 93 ? 23.894 4.344 -37.715 1.00 75.38 93 LEU A O 1
ATOM 734 N N . SER A 1 94 ? 22.031 3.427 -36.853 1.00 72.00 94 SER A N 1
ATOM 735 C CA . SER A 1 94 ? 21.673 2.687 -38.067 1.00 72.00 94 SER A CA 1
ATOM 736 C C . SER A 1 94 ? 21.288 3.619 -39.222 1.00 72.00 94 SER A C 1
ATOM 738 O O . SER A 1 94 ? 21.619 3.348 -40.375 1.00 72.00 94 SER A O 1
ATOM 740 N N . ILE A 1 95 ? 20.606 4.731 -38.934 1.00 76.19 95 ILE A N 1
ATOM 741 C CA . ILE A 1 95 ? 20.276 5.749 -39.944 1.00 76.19 95 ILE A CA 1
ATOM 742 C C . ILE A 1 95 ? 21.553 6.466 -40.397 1.00 76.19 95 ILE A C 1
ATOM 744 O O . ILE A 1 95 ? 21.800 6.595 -41.595 1.00 76.19 95 ILE A O 1
ATOM 748 N N . VAL A 1 96 ? 22.392 6.889 -39.446 1.00 77.00 96 VAL A N 1
ATOM 749 C CA . VAL A 1 96 ? 23.654 7.584 -39.728 1.00 77.00 96 VAL A CA 1
ATOM 750 C C . VAL A 1 96 ? 24.607 6.697 -40.521 1.00 77.00 96 VAL A C 1
ATOM 752 O O . VAL A 1 96 ? 25.173 7.183 -41.492 1.00 77.00 96 VAL A O 1
ATOM 755 N N . SER A 1 97 ? 24.760 5.414 -40.175 1.00 68.94 97 SER A N 1
ATOM 756 C CA . SER A 1 97 ? 25.624 4.489 -40.921 1.00 68.94 97 SER A CA 1
ATOM 757 C C . SER A 1 97 ? 25.154 4.327 -42.366 1.00 68.94 97 SER A C 1
ATOM 759 O O . SER A 1 97 ? 25.972 4.379 -43.278 1.00 68.94 97 SER A O 1
ATOM 761 N N . THR A 1 98 ? 23.838 4.230 -42.584 1.00 70.25 98 THR A N 1
ATOM 762 C CA . THR A 1 98 ? 23.246 4.115 -43.928 1.00 70.25 98 THR A CA 1
ATOM 763 C C . THR A 1 98 ? 23.500 5.370 -44.771 1.00 70.25 98 THR A C 1
ATOM 765 O O . THR A 1 98 ? 23.849 5.261 -45.944 1.00 70.25 98 THR A O 1
ATOM 768 N N . LEU A 1 99 ? 23.371 6.561 -44.170 1.00 71.88 99 LEU A N 1
ATOM 769 C CA . LEU A 1 99 ? 23.660 7.845 -44.823 1.00 71.88 99 LEU A CA 1
ATOM 770 C C . LEU A 1 99 ? 25.159 8.036 -45.088 1.00 71.88 99 LEU A C 1
ATOM 772 O O . LEU A 1 99 ? 25.546 8.579 -46.120 1.00 71.88 99 LEU A O 1
ATOM 776 N N . PHE A 1 100 ? 26.016 7.601 -44.161 1.00 68.00 100 PHE A N 1
ATOM 777 C CA . PHE A 1 100 ? 27.463 7.725 -44.309 1.00 68.00 100 PHE A CA 1
ATOM 778 C C . PHE A 1 100 ? 28.000 6.787 -45.379 1.00 68.00 100 PHE A C 1
ATOM 780 O O . PHE A 1 100 ? 28.849 7.214 -46.147 1.00 68.00 100 PHE A O 1
ATOM 787 N N . GLU A 1 101 ? 27.494 5.558 -45.502 1.00 66.38 101 GLU A N 1
ATOM 788 C CA . GLU A 1 101 ? 27.921 4.659 -46.580 1.00 66.38 101 GLU A CA 1
ATOM 789 C C . GLU A 1 101 ? 27.596 5.185 -47.980 1.00 66.38 101 GLU A C 1
ATOM 791 O O . GLU A 1 101 ? 28.347 4.923 -48.923 1.00 66.38 101 GLU A O 1
ATOM 796 N N . THR A 1 102 ? 26.515 5.957 -48.128 1.00 64.56 102 THR A N 1
ATOM 797 C CA . THR A 1 102 ? 26.185 6.599 -49.407 1.00 64.56 102 THR A CA 1
ATOM 798 C C . THR A 1 102 ? 27.173 7.710 -49.777 1.00 64.56 102 THR A C 1
ATOM 800 O O . THR A 1 102 ? 27.340 7.997 -50.959 1.00 64.56 102 THR A O 1
ATOM 803 N N . VAL A 1 103 ? 27.833 8.329 -48.790 1.00 62.00 103 VAL A N 1
ATOM 804 C CA . VAL A 1 103 ? 28.665 9.536 -48.970 1.00 62.00 103 VAL A CA 1
ATOM 805 C C . VAL A 1 103 ? 30.168 9.252 -48.816 1.00 62.00 103 VAL A C 1
ATOM 807 O O . VAL A 1 103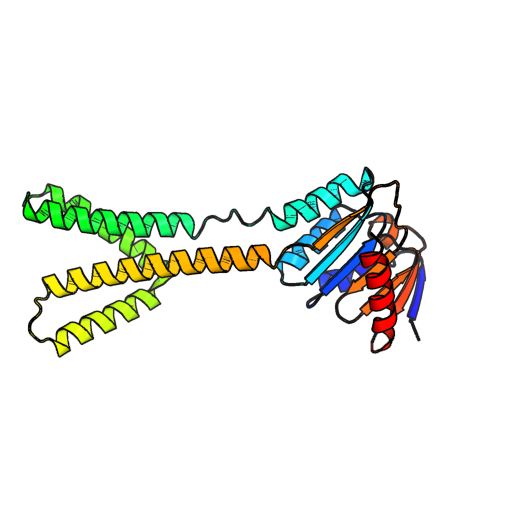 ? 30.989 9.885 -49.474 1.00 62.00 103 VAL A O 1
ATOM 810 N N . PHE A 1 104 ? 30.549 8.293 -47.974 1.00 61.88 104 PHE A N 1
ATOM 811 C CA . PHE A 1 104 ? 31.921 7.978 -47.580 1.00 61.88 104 PHE A CA 1
ATOM 812 C C . PHE A 1 104 ? 32.110 6.457 -47.473 1.00 61.88 104 PHE A C 1
ATOM 814 O O . PHE A 1 104 ? 31.630 5.812 -46.543 1.00 61.88 104 PHE A O 1
ATOM 821 N N . ARG A 1 105 ? 32.889 5.872 -48.390 1.00 60.41 105 ARG A N 1
ATOM 822 C CA . ARG A 1 105 ? 33.372 4.486 -48.275 1.00 60.41 105 ARG A CA 1
ATOM 823 C C . ARG A 1 105 ? 34.793 4.499 -47.708 1.00 60.41 105 ARG A C 1
ATOM 825 O O . ARG A 1 105 ? 35.735 4.803 -48.431 1.00 60.41 105 ARG A O 1
ATOM 832 N N . GLY A 1 106 ? 34.964 4.212 -46.414 1.00 63.78 106 GLY A N 1
ATOM 833 C CA . GLY A 1 106 ? 36.290 4.208 -45.781 1.00 63.78 106 GLY A CA 1
ATOM 834 C C . GLY A 1 106 ? 36.327 3.672 -44.345 1.00 63.78 106 GLY A C 1
ATOM 835 O O . GLY A 1 106 ? 35.294 3.437 -43.724 1.00 63.78 106 GLY A O 1
ATOM 836 N N . LEU A 1 107 ? 37.540 3.513 -43.798 1.00 62.50 107 LEU A N 1
ATOM 837 C CA . LEU A 1 107 ? 37.824 2.953 -42.459 1.00 62.50 107 LEU A CA 1
ATOM 838 C C . LEU A 1 107 ? 37.073 3.640 -41.297 1.00 62.50 107 LEU A C 1
ATOM 840 O O . LEU A 1 107 ? 36.876 3.024 -40.253 1.00 62.50 107 LEU A O 1
ATOM 844 N N . LEU A 1 108 ? 36.611 4.882 -41.482 1.00 65.00 108 LEU A N 1
ATOM 845 C CA . LEU A 1 108 ? 35.848 5.647 -40.485 1.00 65.00 108 LEU A CA 1
ATOM 846 C C . LEU A 1 108 ? 34.445 5.082 -40.195 1.00 65.00 108 LEU A C 1
ATOM 848 O O . LEU A 1 108 ? 33.855 5.438 -39.178 1.00 65.00 108 LEU A O 1
ATOM 852 N N . VAL A 1 109 ? 33.914 4.193 -41.041 1.00 64.50 109 VAL A N 1
ATOM 853 C CA . VAL A 1 109 ? 32.580 3.592 -40.850 1.00 64.50 109 VAL A CA 1
ATOM 854 C C . VAL A 1 109 ? 32.627 2.390 -39.886 1.00 64.50 109 VAL A C 1
ATOM 856 O O . VAL A 1 109 ? 31.643 2.075 -39.219 1.00 64.50 109 VAL A O 1
ATOM 859 N N . ILE A 1 110 ? 33.792 1.752 -39.723 1.00 68.25 110 ILE A N 1
ATOM 860 C CA . ILE A 1 110 ? 33.961 0.549 -38.886 1.00 68.25 110 ILE A CA 1
ATOM 861 C C . ILE A 1 110 ? 33.622 0.807 -37.402 1.00 68.25 110 ILE A C 1
ATOM 863 O O . ILE A 1 110 ? 32.857 0.024 -36.835 1.00 68.25 110 ILE A O 1
ATOM 867 N N . PRO A 1 111 ? 34.092 1.896 -36.754 1.00 73.38 111 PRO A N 1
ATOM 868 C CA . PRO A 1 111 ? 33.728 2.192 -35.366 1.00 73.38 111 PRO A CA 1
ATOM 869 C C . PRO A 1 111 ? 32.218 2.374 -35.153 1.00 73.38 111 PRO A C 1
ATOM 871 O O . PRO A 1 111 ? 31.699 1.970 -34.113 1.00 73.38 111 PRO A O 1
ATOM 874 N N . LEU A 1 112 ? 31.502 2.933 -36.138 1.00 66.81 112 LEU A N 1
ATOM 875 C CA . LEU A 1 112 ? 30.047 3.117 -36.073 1.00 66.81 112 LEU A CA 1
ATOM 876 C C . LEU A 1 112 ? 29.314 1.770 -36.064 1.00 66.81 112 LEU A C 1
ATOM 878 O O . LEU A 1 112 ? 28.410 1.571 -35.252 1.00 66.81 112 LEU A O 1
ATOM 882 N N . TYR A 1 113 ? 29.740 0.824 -36.905 1.00 68.25 113 TYR A N 1
ATOM 883 C CA . TYR A 1 113 ? 29.175 -0.528 -36.932 1.00 68.25 113 TYR A CA 1
ATOM 884 C C . TYR A 1 113 ? 29.464 -1.323 -35.658 1.00 68.25 113 TYR A C 1
ATOM 886 O O . TYR A 1 113 ? 28.574 -2.005 -35.150 1.00 68.25 113 TYR A O 1
ATOM 894 N N . VAL A 1 114 ? 30.673 -1.203 -35.101 1.00 71.88 114 VAL A N 1
ATOM 895 C CA . VAL A 1 114 ? 31.023 -1.849 -33.825 1.00 71.88 114 VAL A CA 1
ATOM 896 C C . VAL A 1 114 ? 30.154 -1.302 -32.693 1.00 71.88 114 VAL A C 1
ATOM 898 O O . VAL A 1 114 ? 29.586 -2.075 -31.923 1.00 71.88 114 VAL A O 1
ATOM 901 N N . PHE A 1 115 ? 29.988 0.020 -32.617 1.00 71.44 115 PHE A N 1
ATOM 902 C CA . PHE A 1 115 ? 29.165 0.646 -31.584 1.00 71.44 115 PHE A CA 1
ATOM 903 C C . PHE A 1 115 ? 27.681 0.258 -31.715 1.00 71.44 115 PHE A C 1
ATOM 905 O O . PHE A 1 115 ? 27.039 -0.069 -30.716 1.00 71.44 115 PHE A O 1
ATOM 912 N N . LYS A 1 116 ? 27.159 0.182 -32.947 1.00 71.81 116 LYS A N 1
ATOM 913 C CA . LYS A 1 116 ? 25.814 -0.337 -33.243 1.00 71.81 116 LYS A CA 1
ATOM 914 C C . LYS A 1 116 ? 25.634 -1.779 -32.743 1.00 71.81 116 LYS A C 1
ATOM 916 O O . LYS A 1 116 ? 24.694 -2.048 -31.997 1.00 71.81 116 LYS A O 1
ATOM 921 N N . ALA A 1 117 ? 26.557 -2.681 -33.083 1.00 70.56 117 ALA A N 1
ATOM 922 C CA . ALA A 1 117 ? 26.502 -4.087 -32.673 1.00 70.56 117 ALA A CA 1
ATOM 923 C C . ALA A 1 117 ? 26.554 -4.260 -31.142 1.00 70.56 117 ALA A C 1
ATOM 925 O O . ALA A 1 117 ? 25.867 -5.116 -30.582 1.00 70.56 117 ALA A O 1
ATOM 926 N N . MET A 1 118 ? 27.319 -3.416 -30.438 1.00 72.94 118 MET A N 1
ATOM 927 C CA . MET A 1 118 ? 27.343 -3.408 -28.970 1.00 72.94 118 MET A CA 1
ATOM 928 C C . MET A 1 118 ? 25.978 -3.039 -28.371 1.00 72.94 118 MET A C 1
ATOM 930 O O . MET A 1 118 ? 25.539 -3.676 -27.411 1.00 72.94 118 MET A O 1
ATOM 934 N N . CYS A 1 119 ? 25.286 -2.040 -28.927 1.00 70.38 119 CYS A N 1
ATOM 935 C CA . CYS A 1 119 ? 23.947 -1.672 -28.468 1.00 70.38 119 CYS A CA 1
ATOM 936 C C . CYS A 1 119 ? 22.913 -2.778 -28.744 1.00 70.38 119 CYS A C 1
ATOM 938 O O . CYS A 1 119 ? 22.097 -3.081 -27.870 1.00 70.38 119 CYS A O 1
ATOM 940 N N . GLU A 1 120 ? 22.984 -3.429 -29.908 1.00 70.38 120 GLU A N 1
ATOM 941 C CA . GLU A 1 120 ? 22.127 -4.570 -30.259 1.00 70.38 120 GLU A CA 1
ATOM 942 C C . GLU A 1 120 ? 22.327 -5.754 -29.304 1.00 70.38 120 GLU A C 1
ATOM 944 O O . GLU A 1 120 ? 21.348 -6.325 -28.818 1.00 70.38 120 GLU A O 1
ATOM 949 N N . LEU A 1 121 ? 23.577 -6.071 -28.949 1.00 76.00 121 LEU A N 1
ATOM 950 C CA . LEU A 1 121 ? 23.906 -7.148 -28.013 1.00 76.00 121 LEU A CA 1
ATOM 951 C C . LEU A 1 121 ? 23.305 -6.909 -26.618 1.00 76.00 121 LEU A C 1
ATOM 953 O O . LEU A 1 121 ? 22.735 -7.823 -26.017 1.00 76.00 121 LEU A O 1
ATOM 957 N N . LEU A 1 122 ? 23.379 -5.674 -26.111 1.00 73.25 122 LEU A N 1
ATOM 958 C CA . LEU A 1 122 ? 22.798 -5.304 -24.815 1.00 73.25 122 LEU A CA 1
ATOM 959 C C . LEU A 1 122 ? 21.271 -5.468 -24.795 1.00 73.25 122 LEU A C 1
ATOM 961 O O . LEU A 1 122 ? 20.700 -5.889 -23.786 1.00 73.25 122 LEU A O 1
ATOM 965 N N . LEU A 1 123 ? 20.606 -5.165 -25.912 1.00 69.44 123 LEU A N 1
ATOM 966 C CA . LEU A 1 123 ? 19.159 -5.332 -26.059 1.00 69.44 123 LEU A CA 1
ATOM 967 C C . LEU A 1 123 ? 18.772 -6.807 -26.227 1.00 69.44 123 LEU A C 1
ATOM 969 O O . LEU A 1 123 ? 17.755 -7.240 -25.677 1.00 69.44 123 LEU A O 1
ATOM 973 N N . LEU A 1 124 ? 19.597 -7.595 -26.923 1.00 74.00 124 LEU A N 1
ATOM 974 C CA . LEU A 1 124 ? 19.384 -9.025 -27.140 1.00 74.00 124 LEU A CA 1
ATOM 975 C C . LEU A 1 124 ? 19.402 -9.813 -25.827 1.00 74.00 124 LEU A C 1
ATOM 977 O O . LEU A 1 124 ? 18.530 -10.650 -25.621 1.00 74.00 124 LEU A O 1
ATOM 981 N N . ILE A 1 125 ? 20.292 -9.484 -24.885 1.00 77.56 125 ILE A N 1
ATOM 982 C CA . ILE A 1 125 ? 20.333 -10.124 -23.554 1.00 77.56 125 ILE A CA 1
ATOM 983 C C . ILE A 1 125 ? 18.982 -10.014 -22.821 1.00 77.56 125 ILE A C 1
ATOM 985 O O . ILE A 1 125 ? 18.567 -10.937 -22.118 1.00 77.56 125 ILE A O 1
ATOM 989 N N . ARG A 1 126 ? 18.268 -8.893 -22.978 1.00 76.38 126 ARG A N 1
ATOM 990 C CA . ARG A 1 126 ? 17.004 -8.624 -22.272 1.00 76.38 126 ARG A CA 1
ATOM 991 C C . ARG A 1 126 ? 15.768 -9.099 -23.039 1.00 76.38 126 ARG A C 1
ATOM 993 O O . ARG A 1 126 ? 14.801 -9.531 -22.410 1.00 76.38 126 ARG A O 1
ATOM 1000 N N . TYR A 1 127 ? 15.798 -9.008 -24.366 1.00 80.69 127 TYR A N 1
ATOM 1001 C CA . TYR A 1 127 ? 14.648 -9.221 -25.251 1.00 80.69 127 TYR A CA 1
ATOM 1002 C C . TYR A 1 127 ? 14.914 -10.282 -26.332 1.00 80.69 127 TYR A C 1
ATOM 1004 O O . TYR A 1 127 ? 14.412 -10.179 -27.449 1.00 80.69 127 TYR A O 1
ATOM 1012 N N . TRP A 1 128 ? 15.696 -11.316 -26.014 1.00 80.75 128 TRP A N 1
ATOM 1013 C CA . TRP A 1 128 ? 16.103 -12.370 -26.956 1.00 80.75 128 TRP A CA 1
ATOM 1014 C C . TRP A 1 128 ? 14.926 -13.036 -27.697 1.00 80.75 128 TRP A C 1
ATOM 1016 O O . TRP A 1 128 ? 15.034 -13.360 -28.876 1.00 80.75 128 TRP A O 1
ATOM 1026 N N . TYR A 1 129 ? 13.772 -13.187 -27.043 1.00 80.81 129 TYR A N 1
ATOM 1027 C CA . TYR A 1 129 ? 12.567 -13.767 -27.644 1.00 80.81 129 TYR A CA 1
ATOM 1028 C C . TYR A 1 129 ? 11.968 -12.885 -28.752 1.00 80.81 129 TYR A C 1
ATOM 1030 O O . TYR A 1 129 ? 11.494 -13.400 -29.763 1.00 80.81 129 TYR A O 1
ATOM 1038 N N . ALA A 1 130 ? 12.020 -11.559 -28.595 1.00 80.75 130 ALA A N 1
ATOM 1039 C CA . ALA A 1 130 ? 11.562 -10.624 -29.617 1.00 80.75 130 ALA A CA 1
ATOM 1040 C C . ALA A 1 130 ? 12.489 -10.656 -30.840 1.00 80.75 130 ALA A C 1
ATOM 1042 O O . ALA A 1 130 ? 12.014 -10.644 -31.973 1.00 80.75 130 ALA A O 1
ATOM 1043 N N . TRP A 1 131 ? 13.798 -10.796 -30.606 1.00 80.38 131 TRP A N 1
ATOM 1044 C CA . TRP A 1 131 ? 14.790 -10.988 -31.664 1.00 80.38 131 TRP A CA 1
ATOM 1045 C C . TRP A 1 131 ? 14.522 -12.240 -32.496 1.00 80.38 131 TRP A C 1
ATOM 1047 O O . TRP A 1 131 ? 14.536 -12.159 -33.720 1.00 80.38 131 TRP A O 1
ATOM 1057 N N . ILE A 1 132 ? 14.216 -13.375 -31.859 1.00 82.38 132 ILE A N 1
ATOM 1058 C CA . ILE A 1 132 ? 13.847 -14.604 -32.580 1.00 82.38 132 ILE A CA 1
ATOM 1059 C C . ILE A 1 132 ? 12.629 -14.360 -33.474 1.00 82.38 132 ILE A C 1
ATOM 1061 O O . ILE A 1 132 ? 12.655 -14.730 -34.647 1.00 82.38 132 ILE A O 1
ATOM 1065 N N . GLY A 1 133 ? 11.589 -13.704 -32.950 1.00 82.44 133 GLY A N 1
ATOM 1066 C CA . GLY A 1 133 ? 10.382 -13.393 -33.718 1.00 82.44 133 GLY A CA 1
ATOM 1067 C C . GLY A 1 133 ? 10.665 -12.547 -34.962 1.00 82.44 133 GLY A C 1
ATOM 1068 O O . GLY A 1 133 ? 10.201 -12.881 -36.051 1.00 82.44 133 GLY A O 1
ATOM 1069 N N . VAL A 1 134 ? 11.478 -11.495 -34.824 1.00 84.06 134 VAL A N 1
ATOM 1070 C CA . VAL A 1 134 ? 11.868 -10.634 -35.953 1.00 84.06 134 VAL A CA 1
ATOM 1071 C C . VAL A 1 134 ? 12.726 -11.398 -36.965 1.00 84.06 134 VAL A C 1
ATOM 1073 O O . VAL A 1 134 ? 12.491 -11.281 -38.164 1.00 84.06 134 VAL A O 1
ATOM 1076 N N . THR A 1 135 ? 13.660 -12.241 -36.514 1.00 82.31 135 THR A N 1
ATOM 1077 C CA . THR A 1 135 ? 14.475 -13.087 -37.405 1.00 82.31 135 THR A CA 1
ATOM 1078 C C . THR A 1 135 ? 13.620 -14.040 -38.225 1.00 82.31 135 THR A C 1
ATOM 1080 O O . THR A 1 135 ? 13.788 -14.113 -39.441 1.00 82.31 135 THR A O 1
ATOM 1083 N N . VAL A 1 136 ? 12.669 -14.729 -37.591 1.00 84.31 136 VAL A N 1
ATOM 1084 C CA . VAL A 1 136 ? 11.737 -15.616 -38.298 1.00 84.31 136 VAL A CA 1
ATOM 1085 C C . VAL A 1 136 ? 10.924 -14.827 -39.326 1.00 84.31 136 VAL A C 1
ATOM 1087 O O . VAL A 1 136 ? 10.830 -15.253 -40.474 1.00 84.31 136 VAL A O 1
ATOM 1090 N N . ALA A 1 137 ? 10.395 -13.657 -38.954 1.00 81.69 137 ALA A N 1
ATOM 1091 C CA . ALA A 1 137 ? 9.630 -12.811 -39.867 1.00 81.69 137 ALA A CA 1
ATOM 1092 C C . ALA A 1 137 ? 10.454 -12.371 -41.090 1.00 81.69 137 ALA A C 1
ATOM 1094 O O . ALA A 1 137 ? 9.979 -12.493 -42.218 1.00 81.69 137 ALA A O 1
ATOM 1095 N N . THR A 1 138 ? 11.700 -11.927 -40.898 1.00 81.75 138 THR A N 1
ATOM 1096 C CA . THR A 1 138 ? 12.573 -11.545 -42.018 1.00 81.75 138 THR A CA 1
ATOM 1097 C C . THR A 1 138 ? 12.887 -12.732 -42.920 1.00 81.75 138 THR A C 1
ATOM 1099 O O . THR A 1 138 ? 12.798 -12.599 -44.138 1.00 81.75 138 THR A O 1
ATOM 1102 N N . VAL A 1 139 ? 13.219 -13.898 -42.357 1.00 80.00 139 VAL A N 1
ATOM 1103 C CA . VAL A 1 139 ? 13.509 -15.104 -43.151 1.00 80.00 139 VAL A CA 1
ATOM 1104 C C . VAL A 1 139 ? 12.293 -15.511 -43.985 1.00 80.00 139 VAL A C 1
ATOM 1106 O O . VAL A 1 139 ? 12.436 -15.813 -45.167 1.00 80.00 139 VAL A O 1
ATOM 1109 N N . VAL A 1 140 ? 11.085 -15.447 -43.416 1.00 82.38 140 VAL A N 1
ATOM 1110 C CA . VAL A 1 140 ? 9.840 -15.702 -44.157 1.00 82.38 140 VAL A CA 1
ATOM 1111 C C . VAL A 1 140 ? 9.677 -14.710 -45.310 1.00 82.38 140 VAL A C 1
ATOM 1113 O O . VAL A 1 140 ? 9.402 -15.130 -46.432 1.00 82.38 140 VAL A O 1
ATOM 1116 N N . VAL A 1 141 ? 9.898 -13.413 -45.077 1.00 79.19 141 VAL A N 1
ATOM 1117 C CA . VAL A 1 141 ? 9.828 -12.391 -46.136 1.00 79.19 141 VAL A CA 1
ATOM 1118 C C . VAL A 1 141 ? 10.843 -12.671 -47.248 1.00 79.19 141 VAL A C 1
ATOM 1120 O O . VAL A 1 141 ? 10.485 -12.580 -48.422 1.00 79.19 141 VAL A O 1
ATOM 1123 N N . MET A 1 142 ? 12.075 -13.062 -46.910 1.00 78.19 142 MET A N 1
ATOM 1124 C CA . MET A 1 142 ? 13.094 -13.428 -47.903 1.00 78.19 142 MET A CA 1
ATOM 1125 C C . MET A 1 142 ?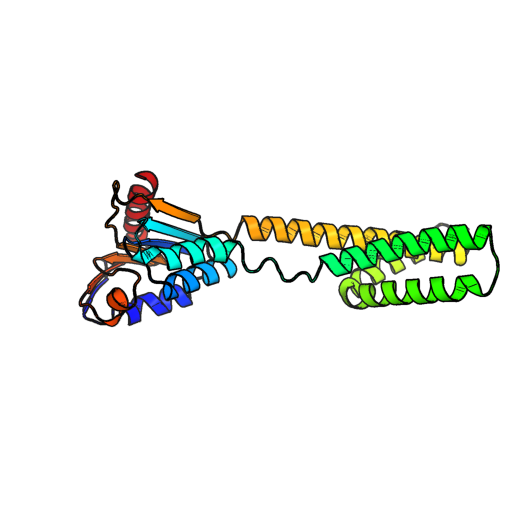 12.652 -14.613 -48.768 1.00 78.19 142 MET A C 1
ATOM 1127 O O . MET A 1 142 ? 12.756 -14.545 -49.991 1.00 78.19 142 MET A O 1
ATOM 1131 N N . ILE A 1 143 ? 12.120 -15.672 -48.147 1.00 79.81 143 ILE A N 1
ATOM 1132 C CA . ILE A 1 143 ? 11.658 -16.877 -48.851 1.00 79.81 143 ILE A CA 1
ATOM 1133 C C . ILE A 1 143 ? 10.473 -16.554 -49.771 1.00 79.81 143 ILE A C 1
ATOM 1135 O O . ILE A 1 143 ? 10.441 -17.002 -50.913 1.00 79.81 143 ILE A O 1
ATOM 1139 N N . VAL A 1 144 ? 9.505 -15.771 -49.286 1.00 81.12 144 VAL A N 1
ATOM 1140 C CA . VAL A 1 144 ? 8.268 -15.462 -50.022 1.00 81.12 144 VAL A CA 1
ATOM 1141 C C . VAL A 1 144 ? 8.524 -14.528 -51.201 1.00 81.12 144 VAL A C 1
ATOM 1143 O O . VAL A 1 144 ? 7.930 -14.697 -52.262 1.00 81.12 144 VAL A O 1
ATOM 1146 N N . THR A 1 145 ? 9.386 -13.527 -51.028 1.00 77.44 145 THR A N 1
ATOM 1147 C CA . THR A 1 145 ? 9.626 -12.518 -52.069 1.00 77.44 145 THR A CA 1
ATOM 1148 C C . THR A 1 145 ? 10.631 -12.982 -53.117 1.00 77.44 145 THR A C 1
ATOM 1150 O O . THR A 1 145 ? 10.548 -12.530 -54.256 1.00 77.44 145 THR A O 1
ATOM 1153 N N . ASN A 1 146 ? 11.568 -13.870 -52.758 1.00 74.06 146 ASN A N 1
ATOM 1154 C CA . ASN A 1 146 ? 12.586 -14.476 -53.628 1.00 74.06 146 ASN A CA 1
ATOM 1155 C C . ASN A 1 146 ? 13.382 -13.482 -54.513 1.00 74.06 146 ASN A C 1
ATOM 1157 O O . ASN A 1 146 ? 13.977 -13.859 -55.518 1.00 74.06 146 ASN A O 1
ATOM 1161 N N . SER A 1 147 ? 13.359 -12.195 -54.158 1.00 73.31 147 SER A N 1
ATOM 1162 C CA . SER A 1 147 ? 13.856 -11.075 -54.972 1.00 73.31 147 SER A CA 1
ATOM 1163 C C . SER A 1 147 ? 14.605 -10.022 -54.150 1.00 73.31 147 SER A C 1
ATOM 1165 O O . SER A 1 147 ? 15.126 -9.057 -54.704 1.00 73.31 147 SER A O 1
ATOM 1167 N N . ILE A 1 148 ? 14.702 -10.211 -52.831 1.00 76.88 148 ILE A N 1
ATOM 1168 C CA . ILE A 1 148 ? 15.411 -9.305 -51.924 1.00 76.88 148 ILE A CA 1
ATOM 1169 C C . ILE A 1 148 ? 16.841 -9.817 -51.732 1.00 76.88 148 ILE A C 1
ATOM 1171 O O . ILE A 1 148 ? 17.055 -10.992 -51.433 1.00 76.88 148 ILE A O 1
ATOM 1175 N N . SER A 1 149 ? 17.830 -8.934 -51.885 1.00 80.81 149 SER A N 1
ATOM 1176 C CA . SER A 1 149 ? 19.228 -9.265 -51.596 1.00 80.81 149 SER A CA 1
ATOM 1177 C C . SER A 1 149 ? 19.445 -9.503 -50.096 1.00 80.81 149 SER A C 1
ATOM 1179 O O . SER A 1 149 ? 18.732 -8.962 -49.249 1.00 80.81 149 SER A O 1
ATOM 1181 N N . VAL A 1 150 ? 20.471 -10.283 -49.745 1.00 71.75 150 VAL A N 1
ATOM 1182 C CA . VAL A 1 150 ? 20.826 -10.556 -48.337 1.00 71.75 150 VAL A CA 1
ATOM 1183 C C . VAL A 1 150 ? 21.077 -9.257 -47.560 1.00 71.75 150 VAL A C 1
ATOM 1185 O O . VAL A 1 150 ? 20.644 -9.120 -46.421 1.00 71.75 150 VAL A O 1
ATOM 1188 N N . GLU A 1 151 ? 21.715 -8.275 -48.194 1.00 72.00 151 GLU A N 1
ATOM 1189 C CA . GLU A 1 151 ? 21.996 -6.966 -47.603 1.00 72.00 151 GLU A CA 1
ATOM 1190 C C . GLU A 1 151 ? 20.713 -6.180 -47.295 1.00 72.00 151 GLU A C 1
ATOM 1192 O O . GLU A 1 151 ? 20.523 -5.689 -46.182 1.00 72.00 151 GLU A O 1
ATOM 1197 N N . SER A 1 152 ? 19.779 -6.117 -48.250 1.00 73.12 152 SER A N 1
ATOM 1198 C CA . SER A 1 152 ? 18.483 -5.472 -48.030 1.00 73.12 152 SER A CA 1
ATOM 1199 C C . SER A 1 152 ? 17.674 -6.177 -46.938 1.00 73.12 152 SER A C 1
ATOM 1201 O O . SER A 1 152 ? 17.031 -5.512 -46.127 1.00 73.12 152 SER A O 1
ATOM 1203 N N . ALA A 1 153 ? 17.748 -7.508 -46.859 1.00 71.81 153 ALA A N 1
ATOM 1204 C CA . ALA A 1 153 ? 17.073 -8.272 -45.817 1.00 71.81 153 ALA A CA 1
ATOM 1205 C C . ALA A 1 153 ? 17.639 -8.003 -44.411 1.00 71.81 153 ALA A C 1
ATOM 1207 O O . ALA A 1 153 ? 16.865 -7.859 -43.463 1.00 71.81 153 ALA A O 1
ATOM 1208 N N . LEU A 1 154 ? 18.963 -7.878 -44.273 1.00 70.69 154 LEU A N 1
ATOM 1209 C CA . LEU A 1 154 ? 19.614 -7.516 -43.009 1.00 70.69 154 LEU A CA 1
ATOM 1210 C C . LEU A 1 154 ? 19.210 -6.110 -42.546 1.00 70.69 154 LEU A C 1
ATOM 1212 O O . LEU A 1 154 ? 18.874 -5.924 -41.379 1.00 70.69 154 LEU A O 1
ATOM 1216 N N . ASN A 1 155 ? 19.147 -5.139 -43.461 1.00 74.31 155 ASN A N 1
ATOM 1217 C CA . ASN A 1 155 ? 18.709 -3.779 -43.134 1.00 74.31 155 ASN A CA 1
ATOM 1218 C C . ASN A 1 155 ? 17.246 -3.737 -42.665 1.00 74.31 155 ASN A C 1
ATOM 1220 O O . ASN A 1 155 ? 16.929 -3.077 -41.671 1.00 74.31 155 ASN A O 1
ATOM 1224 N N . ILE A 1 156 ? 16.361 -4.484 -43.336 1.00 75.25 156 ILE A N 1
ATOM 1225 C CA . ILE A 1 156 ? 14.954 -4.625 -42.936 1.00 75.25 156 ILE A CA 1
ATOM 1226 C C . ILE A 1 156 ? 14.849 -5.288 -41.556 1.00 75.25 156 ILE A C 1
ATOM 1228 O O . ILE A 1 156 ? 14.088 -4.817 -40.710 1.00 75.25 156 ILE A O 1
ATOM 1232 N N . HIS A 1 157 ? 15.627 -6.346 -41.303 1.00 80.12 157 HIS A N 1
ATOM 1233 C CA . HIS A 1 157 ? 15.671 -7.023 -40.003 1.00 80.12 157 HIS A CA 1
ATOM 1234 C C . HIS A 1 157 ? 16.084 -6.080 -38.879 1.00 80.12 157 HIS A C 1
ATOM 1236 O O . HIS A 1 157 ? 15.355 -5.965 -37.894 1.00 80.12 157 HIS A O 1
ATOM 1242 N N . THR A 1 158 ? 17.195 -5.356 -39.044 1.00 75.00 158 THR A N 1
ATOM 1243 C CA . THR A 1 158 ? 17.667 -4.410 -38.030 1.00 75.00 158 THR A CA 1
ATOM 1244 C C . THR A 1 158 ? 16.632 -3.321 -37.759 1.00 75.00 158 THR A C 1
ATOM 1246 O O . THR A 1 158 ? 16.349 -3.011 -36.602 1.00 75.00 158 THR A O 1
ATOM 1249 N N . PHE A 1 159 ? 16.021 -2.764 -38.807 1.00 78.19 159 PHE A N 1
ATOM 1250 C CA . PHE A 1 159 ? 14.989 -1.743 -38.652 1.00 78.19 159 PHE A CA 1
ATOM 1251 C C . PHE A 1 159 ? 13.779 -2.267 -37.864 1.00 78.19 159 PHE A C 1
ATOM 1253 O O . PHE A 1 159 ? 13.362 -1.648 -36.882 1.00 78.19 159 PHE A O 1
ATOM 1260 N N . LEU A 1 160 ? 13.253 -3.438 -38.239 1.00 79.56 160 LEU A N 1
ATOM 1261 C CA . LEU A 1 160 ? 12.133 -4.076 -37.543 1.00 79.56 160 LEU A CA 1
ATOM 1262 C C . LEU A 1 160 ? 12.479 -4.407 -36.085 1.00 79.56 160 LEU A C 1
ATOM 1264 O O . LEU A 1 160 ? 11.666 -4.155 -35.195 1.00 79.56 160 LEU A O 1
ATOM 1268 N N . ALA A 1 161 ? 13.687 -4.914 -35.826 1.00 77.56 161 ALA A N 1
ATOM 1269 C CA . ALA A 1 161 ? 14.153 -5.240 -34.482 1.00 77.56 161 ALA A CA 1
ATOM 1270 C C . ALA A 1 161 ? 14.149 -4.000 -33.580 1.00 77.56 161 ALA A C 1
ATOM 1272 O O . ALA A 1 161 ? 13.605 -4.036 -32.476 1.00 77.56 161 ALA A O 1
ATOM 1273 N N . ILE A 1 162 ? 14.676 -2.877 -34.068 1.00 77.56 162 ILE A N 1
ATOM 1274 C CA . ILE A 1 162 ? 14.727 -1.625 -33.309 1.00 77.56 162 ILE A CA 1
ATOM 1275 C C . ILE A 1 162 ? 13.318 -1.085 -33.023 1.00 77.56 162 ILE A C 1
ATOM 1277 O O . ILE A 1 162 ? 13.035 -0.691 -31.890 1.00 77.56 162 ILE A O 1
ATOM 1281 N N . VAL A 1 163 ? 12.413 -1.114 -34.008 1.00 83.31 163 VAL A N 1
ATOM 1282 C CA . VAL A 1 163 ? 11.017 -0.673 -33.831 1.00 83.31 163 VAL A CA 1
ATOM 1283 C C . VAL A 1 163 ? 10.309 -1.503 -32.759 1.00 83.31 163 VAL A C 1
ATOM 1285 O O . VAL A 1 163 ? 9.687 -0.942 -31.854 1.00 83.31 163 VAL A O 1
ATOM 1288 N N . VAL A 1 164 ? 10.440 -2.832 -32.814 1.00 82.94 164 VAL A N 1
ATOM 1289 C CA . VAL A 1 164 ? 9.848 -3.747 -31.826 1.00 82.94 164 VAL A CA 1
ATOM 1290 C C . VAL A 1 164 ? 10.415 -3.484 -30.429 1.00 82.94 164 VAL A C 1
ATOM 1292 O O . VAL A 1 164 ? 9.655 -3.403 -29.464 1.00 82.94 164 VAL A O 1
ATOM 1295 N N . LEU A 1 165 ? 11.727 -3.272 -30.303 1.00 79.88 165 LEU A N 1
ATOM 1296 C CA . LEU A 1 165 ? 12.378 -2.989 -29.020 1.00 79.88 165 LEU A CA 1
ATOM 1297 C C . LEU A 1 165 ? 11.914 -1.662 -28.410 1.00 79.88 165 LEU A C 1
ATOM 1299 O O . LEU A 1 165 ? 11.614 -1.607 -27.215 1.00 79.88 165 LEU A O 1
ATOM 1303 N N . ILE A 1 166 ? 11.798 -0.604 -29.218 1.00 82.69 166 ILE A N 1
ATOM 1304 C CA . ILE A 1 166 ? 11.250 0.683 -28.770 1.00 82.69 166 ILE A CA 1
ATOM 1305 C C . ILE A 1 166 ? 9.803 0.499 -28.298 1.00 82.69 166 ILE A C 1
ATOM 1307 O O . ILE A 1 166 ? 9.465 0.936 -27.196 1.00 82.69 166 ILE A O 1
ATOM 1311 N N . ALA A 1 167 ? 8.968 -0.198 -29.074 1.00 84.50 167 ALA A N 1
ATOM 1312 C CA . ALA A 1 167 ? 7.577 -0.464 -28.713 1.00 84.50 167 ALA A CA 1
ATOM 1313 C C . ALA A 1 167 ? 7.459 -1.247 -27.394 1.00 84.50 167 ALA A C 1
ATOM 1315 O O . ALA A 1 167 ? 6.646 -0.899 -26.537 1.00 84.50 167 ALA A O 1
ATOM 1316 N N . MET A 1 168 ? 8.305 -2.257 -27.182 1.00 82.25 168 MET A N 1
ATOM 1317 C CA . MET A 1 168 ? 8.342 -3.033 -25.941 1.00 82.25 168 MET A CA 1
ATOM 1318 C C . MET A 1 168 ? 8.785 -2.195 -24.739 1.00 82.25 168 MET A C 1
ATOM 1320 O O . MET A 1 168 ? 8.154 -2.269 -23.683 1.00 82.25 168 MET A O 1
ATOM 1324 N N . CYS A 1 169 ? 9.819 -1.365 -24.897 1.00 81.06 169 CYS A N 1
ATOM 1325 C CA . CYS A 1 169 ? 10.262 -0.434 -23.860 1.00 81.06 169 CYS A CA 1
ATOM 1326 C C . CYS A 1 169 ? 9.153 0.566 -23.494 1.00 81.06 169 CYS A C 1
ATOM 1328 O O . CYS A 1 169 ? 8.897 0.791 -22.310 1.00 81.06 169 CYS A O 1
ATOM 1330 N N . ILE A 1 170 ? 8.449 1.121 -24.487 1.00 82.94 170 ILE A N 1
ATOM 1331 C CA . ILE A 1 170 ? 7.300 2.012 -24.271 1.00 82.94 170 ILE A CA 1
ATOM 1332 C C . ILE A 1 170 ? 6.173 1.269 -23.543 1.00 82.94 170 ILE A C 1
ATOM 1334 O O . ILE A 1 170 ? 5.671 1.763 -22.533 1.00 82.94 170 ILE A O 1
ATOM 1338 N N . ALA A 1 171 ? 5.808 0.065 -23.991 1.00 81.00 171 ALA A N 1
ATOM 1339 C CA . ALA A 1 171 ? 4.775 -0.748 -23.354 1.00 81.00 171 ALA A CA 1
ATOM 1340 C C . ALA A 1 171 ? 5.125 -1.083 -21.895 1.00 81.00 171 ALA A C 1
ATOM 1342 O O . ALA A 1 171 ? 4.254 -1.070 -21.025 1.00 81.00 171 ALA A O 1
ATOM 1343 N N . GLU A 1 172 ? 6.400 -1.344 -21.594 1.00 77.56 172 GLU A N 1
ATOM 1344 C CA . GLU A 1 172 ? 6.865 -1.557 -20.225 1.00 77.56 172 GLU A CA 1
ATOM 1345 C C . GLU A 1 172 ? 6.743 -0.290 -19.368 1.00 77.56 172 GLU A C 1
ATOM 1347 O O . GLU A 1 172 ? 6.291 -0.374 -18.225 1.00 77.56 172 GLU A O 1
ATOM 1352 N N . ILE A 1 173 ? 7.087 0.883 -19.908 1.00 75.75 173 ILE A N 1
ATOM 1353 C CA . ILE A 1 173 ? 6.928 2.172 -19.216 1.00 75.75 173 ILE A CA 1
ATOM 1354 C C . ILE A 1 173 ? 5.448 2.462 -18.933 1.00 75.75 173 ILE A C 1
ATOM 1356 O O . ILE A 1 173 ? 5.108 2.824 -17.806 1.00 75.75 173 ILE A O 1
ATOM 1360 N N . ILE A 1 174 ? 4.566 2.261 -19.917 1.00 76.69 174 ILE A N 1
ATOM 1361 C CA . ILE A 1 174 ? 3.119 2.476 -19.768 1.00 76.69 174 ILE A CA 1
ATOM 1362 C C . ILE A 1 174 ? 2.543 1.527 -18.714 1.00 76.69 174 ILE A C 1
ATOM 1364 O O . ILE A 1 174 ? 1.888 1.984 -17.778 1.00 76.69 174 ILE A O 1
ATOM 1368 N N . ARG A 1 175 ? 2.839 0.221 -18.808 1.00 70.38 175 ARG A N 1
ATOM 1369 C CA . ARG A 1 175 ? 2.373 -0.783 -17.837 1.00 70.38 175 ARG A CA 1
ATOM 1370 C C . ARG A 1 175 ? 2.816 -0.432 -16.419 1.00 70.38 175 ARG A C 1
ATOM 1372 O O . ARG A 1 175 ? 2.027 -0.518 -15.489 1.00 70.38 175 ARG A O 1
ATOM 1379 N N . ARG A 1 176 ? 4.067 0.008 -16.250 1.00 65.94 176 ARG A N 1
ATOM 1380 C CA . ARG A 1 176 ? 4.593 0.445 -14.949 1.00 65.94 176 ARG A CA 1
ATOM 1381 C C . ARG A 1 176 ? 3.872 1.679 -14.425 1.00 65.94 176 ARG A C 1
ATOM 1383 O O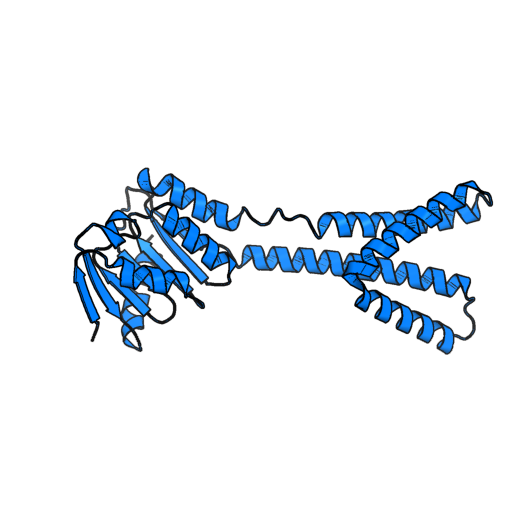 . ARG A 1 176 ? 3.543 1.705 -13.247 1.00 65.94 176 ARG A O 1
ATOM 1390 N N . LYS A 1 177 ? 3.623 2.683 -15.272 1.00 63.00 177 LYS A N 1
ATOM 1391 C CA . LYS A 1 177 ? 2.888 3.888 -14.867 1.00 63.00 177 LYS A CA 1
ATOM 1392 C C . LYS A 1 177 ? 1.499 3.523 -14.342 1.00 63.00 177 LYS A C 1
ATOM 1394 O O . LYS A 1 177 ? 1.132 3.991 -13.273 1.00 63.00 177 LYS A O 1
ATOM 1399 N N . HIS A 1 178 ? 0.798 2.633 -15.041 1.00 59.59 178 HIS A N 1
ATOM 1400 C CA . HIS A 1 178 ? -0.527 2.178 -14.632 1.00 59.59 178 HIS A CA 1
ATOM 1401 C C . HIS A 1 178 ? -0.500 1.403 -13.304 1.00 59.59 178 HIS A C 1
ATOM 1403 O O . HIS A 1 178 ? -1.284 1.705 -12.410 1.00 59.59 178 HIS A O 1
ATOM 1409 N N . VAL A 1 179 ? 0.453 0.480 -13.131 1.00 57.97 179 VAL A N 1
ATOM 1410 C CA . VAL A 1 179 ? 0.639 -0.278 -11.879 1.00 57.97 179 VAL A CA 1
ATOM 1411 C C . VAL A 1 179 ? 0.978 0.646 -10.701 1.00 57.97 179 VAL A C 1
ATOM 1413 O O . VAL A 1 179 ? 0.478 0.464 -9.598 1.00 57.97 179 VAL A O 1
ATOM 1416 N N . VAL A 1 180 ? 1.804 1.672 -10.915 1.00 56.97 180 VAL A N 1
ATOM 1417 C CA . VAL A 1 180 ? 2.135 2.674 -9.883 1.00 56.97 180 VAL A CA 1
ATOM 1418 C C . VAL A 1 180 ? 0.916 3.514 -9.493 1.00 56.97 180 VAL A C 1
ATOM 1420 O O . VAL A 1 180 ? 0.796 3.917 -8.339 1.00 56.97 180 VAL A O 1
ATOM 1423 N N . GLU A 1 181 ? 0.028 3.792 -10.443 1.00 56.53 181 GLU A N 1
ATOM 1424 C CA . GLU A 1 181 ? -1.203 4.547 -10.209 1.00 56.53 181 GLU A CA 1
ATOM 1425 C C . GLU A 1 181 ? -2.239 3.723 -9.424 1.00 56.53 181 GLU A C 1
ATOM 1427 O O . GLU A 1 181 ? -2.928 4.277 -8.568 1.00 56.53 181 GLU A O 1
ATOM 1432 N N . GLU A 1 182 ? -2.273 2.402 -9.627 1.00 54.56 182 GLU A N 1
ATOM 1433 C CA . GLU A 1 182 ? -3.120 1.465 -8.874 1.00 54.56 182 GLU A CA 1
ATOM 1434 C C . GLU A 1 182 ? -2.586 1.137 -7.466 1.00 54.56 182 GLU A C 1
ATOM 1436 O O . GLU A 1 182 ? -3.368 1.035 -6.525 1.00 54.56 182 GLU A O 1
ATOM 1441 N N . LEU A 1 183 ? -1.266 1.014 -7.271 1.00 58.56 183 LEU A N 1
ATOM 1442 C CA . LEU A 1 183 ? -0.649 0.594 -5.994 1.00 58.56 183 LEU A CA 1
ATOM 1443 C C . LEU A 1 183 ? -0.459 1.738 -4.981 1.00 58.56 183 LEU A C 1
ATOM 1445 O O . LEU A 1 183 ? 0.517 1.778 -4.220 1.00 58.56 183 LEU A O 1
ATOM 1449 N N . ARG A 1 184 ? -1.378 2.703 -4.958 1.00 72.25 184 ARG A N 1
ATOM 1450 C CA . ARG A 1 184 ? -1.326 3.824 -4.019 1.00 72.25 184 ARG A CA 1
ATOM 1451 C C . ARG A 1 184 ? -2.142 3.503 -2.773 1.00 72.25 184 ARG A C 1
ATOM 1453 O O . ARG A 1 184 ? -3.307 3.141 -2.864 1.00 72.25 184 ARG A O 1
ATOM 1460 N N . VAL A 1 185 ? -1.547 3.716 -1.597 1.00 89.50 185 VAL A N 1
ATOM 1461 C CA . VAL A 1 185 ? -2.320 3.784 -0.350 1.00 89.50 185 VAL A CA 1
ATOM 1462 C C . VAL A 1 185 ? -3.353 4.904 -0.494 1.00 89.50 185 VAL A C 1
ATOM 1464 O O . VAL A 1 185 ? -2.974 6.073 -0.642 1.00 89.50 185 VAL A O 1
ATOM 1467 N N . ASP A 1 186 ? -4.638 4.562 -0.430 1.00 92.75 186 ASP A N 1
ATOM 1468 C CA . ASP A 1 186 ? -5.719 5.542 -0.360 1.00 92.75 186 ASP A CA 1
ATOM 1469 C C . ASP A 1 186 ? -5.712 6.145 1.045 1.00 92.75 186 ASP A C 1
ATOM 1471 O O . ASP A 1 186 ? -6.151 5.533 2.019 1.00 92.75 186 ASP A O 1
ATOM 1475 N N . LEU A 1 187 ? -5.095 7.317 1.165 1.00 93.25 187 LEU A N 1
ATOM 1476 C CA . LEU A 1 187 ? -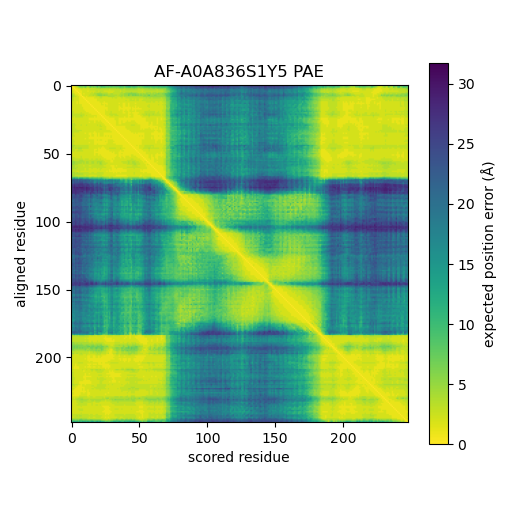4.858 7.986 2.434 1.00 93.25 187 LEU A CA 1
ATOM 1477 C C . LEU A 1 187 ? -5.780 9.196 2.574 1.00 93.25 187 LEU A C 1
ATOM 1479 O O . LEU A 1 187 ? -5.604 10.202 1.882 1.00 93.25 187 LEU A O 1
ATOM 1483 N N . ARG A 1 188 ? -6.666 9.148 3.567 1.00 94.50 188 ARG A N 1
ATOM 1484 C CA . ARG A 1 188 ? -7.442 10.294 4.044 1.00 94.50 188 ARG A CA 1
ATOM 1485 C C . ARG A 1 188 ? -6.876 10.787 5.365 1.00 94.50 188 ARG A C 1
ATOM 1487 O O . ARG A 1 188 ? -6.790 10.045 6.341 1.00 94.50 188 ARG A O 1
ATOM 1494 N N . VAL A 1 189 ? -6.489 12.058 5.384 1.00 94.50 189 VAL A N 1
ATOM 1495 C CA . VAL A 1 189 ? -6.017 12.733 6.593 1.00 94.50 189 VAL A CA 1
ATOM 1496 C C . VAL A 1 189 ? -7.030 13.802 6.959 1.00 94.50 189 VAL A C 1
ATOM 1498 O O . VAL A 1 189 ? -7.236 14.739 6.190 1.00 94.50 189 VAL A O 1
ATOM 1501 N N . VAL A 1 190 ? -7.658 13.659 8.121 1.00 94.81 190 VAL A N 1
ATOM 1502 C CA . VAL A 1 190 ? -8.653 14.617 8.609 1.00 94.81 190 VAL A CA 1
ATOM 1503 C C . VAL A 1 190 ? -8.000 15.669 9.500 1.00 94.81 190 VAL A C 1
ATOM 1505 O O . VAL A 1 190 ? -7.093 15.338 10.266 1.00 94.81 190 VAL A O 1
ATOM 1508 N N . PRO A 1 191 ? -8.436 16.938 9.445 1.00 94.00 191 PRO A N 1
ATOM 1509 C CA . PRO A 1 191 ? -7.896 17.963 10.325 1.00 94.00 191 PRO A CA 1
ATOM 1510 C C . PRO A 1 191 ? -8.246 17.654 11.784 1.00 94.00 191 PRO A C 1
ATOM 1512 O O . PRO A 1 191 ? -9.307 17.102 12.078 1.00 94.00 191 PRO A O 1
ATOM 1515 N N . LYS A 1 192 ? -7.398 18.093 12.721 1.00 91.25 192 LYS A N 1
ATOM 1516 C CA . LYS A 1 192 ? -7.632 17.931 14.167 1.00 91.25 192 LYS A CA 1
ATOM 1517 C C . LYS A 1 192 ? -8.992 18.483 14.636 1.00 91.25 192 LYS A C 1
ATOM 1519 O O . LYS A 1 192 ? -9.545 17.972 15.602 1.00 91.25 192 LYS A O 1
ATOM 1524 N N . SER A 1 193 ? -9.551 19.485 13.949 1.00 90.12 193 SER A N 1
ATOM 1525 C CA . SER A 1 193 ? -10.881 20.048 14.238 1.00 90.12 193 SER A CA 1
ATOM 1526 C C . SER A 1 193 ? -12.046 19.093 13.945 1.00 90.12 193 SER A C 1
ATOM 1528 O O . SER A 1 193 ? -13.111 19.246 14.534 1.00 90.12 193 SER A O 1
ATOM 1530 N N . LYS A 1 194 ? -11.852 18.097 13.072 1.00 89.69 194 LYS A N 1
ATOM 1531 C CA . LYS A 1 194 ? -12.814 17.029 12.757 1.00 89.69 194 LYS A CA 1
ATOM 1532 C C . LYS A 1 194 ? -12.260 15.683 13.227 1.00 89.69 194 LYS A C 1
ATOM 1534 O O . LYS A 1 194 ? -12.024 14.772 12.437 1.00 89.69 194 LYS A O 1
ATOM 1539 N N . PHE A 1 195 ? -11.971 15.599 14.521 1.00 88.69 195 PHE A N 1
ATOM 1540 C CA . PHE A 1 195 ? -11.258 14.472 15.108 1.00 88.69 195 PHE A CA 1
ATOM 1541 C C . PHE A 1 195 ? -12.027 13.152 14.954 1.00 88.69 195 PHE A C 1
ATOM 1543 O O . PHE A 1 195 ? -13.125 12.993 15.487 1.00 88.69 195 PHE A O 1
ATOM 1550 N N . VAL A 1 196 ? -11.421 12.176 14.274 1.00 89.94 196 VAL A N 1
ATOM 1551 C CA . VAL A 1 196 ? -11.957 10.815 14.176 1.00 89.94 196 VAL A CA 1
ATOM 1552 C C . VAL A 1 196 ? -11.237 9.916 15.172 1.00 89.94 196 VAL A C 1
ATOM 1554 O O . VAL A 1 196 ? -10.073 9.577 14.984 1.00 89.94 196 VAL A O 1
ATOM 1557 N N . HIS A 1 197 ? -11.945 9.481 16.215 1.00 94.38 197 HIS A N 1
ATOM 1558 C CA . HIS A 1 197 ? -11.403 8.597 17.256 1.00 94.38 197 HIS A CA 1
ATOM 1559 C C . HIS A 1 197 ? -11.677 7.098 17.005 1.00 94.38 197 HIS A C 1
ATOM 1561 O O . HIS A 1 197 ? -11.567 6.275 17.918 1.00 94.38 197 HIS A O 1
ATOM 1567 N N . SER A 1 198 ? -12.040 6.736 15.774 1.00 94.50 198 SER A N 1
ATOM 1568 C CA . SER A 1 198 ? -12.353 5.354 15.387 1.00 94.50 198 SER A CA 1
ATOM 1569 C C . SER A 1 198 ? -11.095 4.504 15.290 1.00 94.50 198 SER A C 1
ATOM 1571 O O . SER A 1 198 ? -10.072 4.990 14.824 1.00 94.50 198 SER A O 1
ATOM 1573 N N . LYS A 1 199 ? -11.185 3.247 15.726 1.00 97.56 199 LYS A N 1
ATOM 1574 C CA . LYS A 1 199 ? -10.104 2.253 15.685 1.00 97.56 199 LYS A CA 1
ATOM 1575 C C . LYS A 1 199 ? -10.675 0.989 15.078 1.00 97.56 199 LYS A C 1
ATOM 1577 O O . LYS A 1 199 ? -11.225 0.134 15.769 1.00 97.56 199 LYS A O 1
ATOM 1582 N N . ILE A 1 200 ? -10.659 0.984 13.756 1.00 98.31 200 ILE A N 1
ATOM 1583 C CA . ILE A 1 200 ? -11.233 -0.056 12.917 1.00 98.31 200 ILE A CA 1
ATOM 1584 C C . ILE A 1 200 ? -10.114 -0.544 12.012 1.00 98.31 200 ILE A C 1
ATOM 1586 O O . ILE A 1 200 ? -9.438 0.255 11.366 1.00 98.31 200 ILE A O 1
ATOM 1590 N N . LEU A 1 201 ? -9.924 -1.851 11.972 1.00 98.38 201 LEU A N 1
ATOM 1591 C CA . LEU A 1 201 ? -8.941 -2.519 11.145 1.00 98.38 201 LEU A CA 1
ATOM 1592 C C . LEU A 1 201 ? -9.634 -3.670 10.421 1.00 98.38 201 LEU A C 1
ATOM 1594 O O . LEU A 1 201 ? -10.195 -4.549 11.057 1.00 98.38 201 LEU A O 1
ATOM 1598 N N . ILE A 1 202 ? -9.587 -3.686 9.098 1.00 98.69 202 ILE A N 1
ATOM 1599 C CA . ILE A 1 202 ? -10.051 -4.807 8.280 1.00 98.69 202 ILE A CA 1
ATOM 1600 C C . ILE A 1 202 ? -8.838 -5.347 7.546 1.00 98.69 202 ILE A C 1
ATOM 1602 O O . ILE A 1 202 ? -8.142 -4.591 6.874 1.00 98.69 202 ILE A O 1
ATOM 1606 N N . VAL A 1 203 ? -8.581 -6.641 7.686 1.00 98.44 203 VAL A N 1
ATOM 1607 C CA . VAL A 1 203 ? -7.502 -7.350 7.005 1.00 98.44 203 VAL A CA 1
ATOM 1608 C C . VAL A 1 203 ? -8.106 -8.558 6.314 1.00 98.44 203 VAL A C 1
ATOM 1610 O O . VAL A 1 203 ? -8.564 -9.487 6.974 1.00 98.44 203 VAL A O 1
ATOM 1613 N N . ASP A 1 204 ? -8.111 -8.535 4.984 1.00 97.81 204 ASP A N 1
ATOM 1614 C CA . ASP A 1 204 ? -8.743 -9.547 4.138 1.00 97.81 204 ASP A CA 1
ATOM 1615 C C . ASP A 1 204 ? -10.201 -9.829 4.558 1.00 97.81 204 ASP A C 1
ATOM 1617 O O . ASP A 1 204 ? -11.084 -8.991 4.340 1.00 97.81 204 ASP A O 1
ATOM 1621 N N . ASP A 1 205 ? -10.435 -10.993 5.168 1.00 97.19 205 ASP A N 1
ATOM 1622 C CA . ASP A 1 205 ? -11.739 -11.501 5.602 1.00 97.19 205 ASP A CA 1
ATOM 1623 C C . ASP A 1 205 ? -11.903 -11.447 7.141 1.00 97.19 205 ASP A C 1
ATOM 1625 O O . ASP A 1 205 ? -12.761 -12.125 7.714 1.00 97.19 205 ASP A O 1
ATOM 1629 N N . ILE A 1 206 ? -11.094 -10.625 7.821 1.00 98.25 206 ILE A N 1
ATOM 1630 C CA . ILE A 1 206 ? -11.147 -10.387 9.269 1.00 98.25 206 ILE A CA 1
ATOM 1631 C C . ILE A 1 206 ? -11.343 -8.893 9.547 1.00 98.25 206 ILE A C 1
ATOM 1633 O O . ILE A 1 206 ? -10.594 -8.050 9.060 1.00 98.25 206 ILE A O 1
ATOM 1637 N N . GLY A 1 207 ? -12.337 -8.564 10.367 1.00 98.19 207 GLY A N 1
ATOM 1638 C CA . GLY A 1 207 ? -12.597 -7.217 10.872 1.00 98.19 207 GLY A CA 1
ATOM 1639 C C . GLY A 1 207 ? -12.259 -7.118 12.355 1.00 98.19 207 GLY A C 1
ATOM 1640 O O . GLY A 1 207 ? -12.546 -8.026 13.123 1.00 98.19 207 GLY A O 1
ATOM 1641 N N . ILE A 1 208 ? -11.655 -6.018 12.776 1.00 98.44 208 ILE A N 1
ATOM 1642 C CA . ILE A 1 208 ? -11.243 -5.758 14.152 1.00 98.44 208 ILE A CA 1
ATOM 1643 C C . ILE A 1 208 ? -11.681 -4.344 14.515 1.00 98.44 208 ILE A C 1
ATOM 1645 O O . ILE A 1 208 ? -11.378 -3.386 13.807 1.00 98.44 208 ILE A O 1
ATOM 1649 N N . ILE A 1 209 ? -12.378 -4.207 15.636 1.00 98.06 209 ILE A N 1
ATOM 1650 C CA . ILE A 1 209 ? -12.705 -2.911 16.241 1.00 98.06 209 ILE A CA 1
ATOM 1651 C C . ILE A 1 209 ? -12.311 -2.932 17.709 1.00 98.06 209 ILE A C 1
ATOM 1653 O O . ILE A 1 209 ? -12.318 -3.990 18.336 1.00 98.06 209 ILE A O 1
ATOM 1657 N N . GLY A 1 210 ? -11.987 -1.781 18.285 1.00 96.62 210 GLY A N 1
ATOM 1658 C CA . GLY A 1 210 ? -11.665 -1.742 19.706 1.00 96.62 210 GLY A CA 1
ATOM 1659 C C . GLY A 1 210 ? -11.032 -0.446 20.168 1.00 96.62 210 GLY A C 1
ATOM 1660 O O . GLY A 1 210 ? -11.273 0.623 19.611 1.00 96.62 210 GLY A O 1
ATOM 1661 N N . SER A 1 211 ? -10.218 -0.551 21.213 1.00 97.44 211 SER A N 1
ATOM 1662 C CA . SER A 1 211 ? -9.497 0.576 21.807 1.00 97.44 211 SER A CA 1
ATOM 1663 C C . SER A 1 211 ? -8.048 0.710 21.317 1.00 97.44 211 SER A C 1
ATOM 1665 O O . SER A 1 211 ? -7.463 1.783 21.464 1.00 97.44 211 SER A O 1
ATOM 1667 N N . ALA A 1 212 ? -7.506 -0.325 20.661 1.00 97.25 212 ALA A N 1
ATOM 1668 C CA . ALA A 1 212 ? -6.120 -0.369 20.206 1.00 97.25 212 ALA A CA 1
ATOM 1669 C C . ALA A 1 212 ? -5.848 0.593 19.040 1.00 97.25 212 ALA A C 1
ATOM 1671 O O . ALA A 1 212 ? -6.445 0.492 17.967 1.00 97.25 212 ALA A O 1
ATOM 1672 N N . ASN A 1 213 ? -4.905 1.513 19.237 1.00 97.81 213 ASN A N 1
ATOM 1673 C CA . ASN A 1 213 ? -4.329 2.296 18.145 1.00 97.81 213 ASN A CA 1
ATOM 1674 C C . ASN A 1 213 ? -3.290 1.472 17.386 1.00 97.81 213 ASN A C 1
ATOM 1676 O O . ASN A 1 213 ? -2.614 0.625 17.973 1.00 97.81 213 ASN A O 1
ATOM 1680 N N . LEU A 1 214 ? -3.072 1.800 16.111 1.00 97.12 214 LEU A N 1
ATOM 1681 C CA . LEU A 1 214 ? -2.009 1.195 15.309 1.00 97.12 214 LEU A CA 1
ATOM 1682 C C . LEU A 1 214 ? -0.640 1.821 15.642 1.00 97.12 214 LEU A C 1
ATOM 1684 O O . LEU A 1 214 ? 0.002 2.467 14.816 1.00 97.12 214 LEU A O 1
ATOM 1688 N N . THR A 1 215 ? -0.217 1.676 16.897 1.00 97.56 215 THR A N 1
ATOM 1689 C CA . THR A 1 215 ? 1.062 2.143 17.443 1.00 97.56 215 THR A CA 1
ATOM 1690 C C . THR A 1 215 ? 1.682 1.050 18.304 1.00 97.56 215 THR A C 1
ATOM 1692 O O . THR A 1 215 ? 0.979 0.185 18.821 1.00 97.56 215 THR A O 1
ATOM 1695 N N . LYS A 1 216 ? 3.006 1.083 18.494 1.00 95.19 216 LYS A N 1
ATOM 1696 C CA . LYS A 1 216 ? 3.704 0.063 19.291 1.00 95.19 216 LYS A CA 1
ATOM 1697 C C . LYS A 1 216 ? 3.171 -0.014 20.724 1.00 95.19 216 LYS A C 1
ATOM 1699 O O . LYS A 1 216 ? 2.955 -1.100 21.243 1.00 95.19 216 LYS A O 1
ATOM 1704 N N . ALA A 1 217 ? 2.875 1.140 21.324 1.00 95.12 217 ALA A N 1
ATOM 1705 C CA . ALA A 1 217 ? 2.247 1.205 22.640 1.00 95.12 217 ALA A CA 1
ATOM 1706 C C . ALA A 1 217 ? 0.842 0.584 22.653 1.00 95.12 217 ALA A C 1
ATOM 1708 O O . ALA A 1 217 ? 0.560 -0.228 23.531 1.00 95.12 217 ALA A O 1
ATOM 1709 N N . GLY A 1 218 ? -0.001 0.909 21.664 1.00 95.31 218 GLY A N 1
ATOM 1710 C CA . GLY A 1 218 ? -1.345 0.337 21.544 1.00 95.31 218 GLY A CA 1
ATOM 1711 C C . GLY A 1 218 ? -1.321 -1.178 21.347 1.00 95.31 218 GLY A C 1
ATOM 1712 O O . GLY A 1 218 ? -2.070 -1.895 21.997 1.00 95.31 218 GLY A O 1
ATOM 1713 N N . LEU A 1 219 ? -0.421 -1.692 20.507 1.00 97.06 219 LEU A N 1
ATOM 1714 C CA . LEU A 1 219 ? -0.383 -3.124 20.219 1.00 97.06 219 LEU A CA 1
ATOM 1715 C C . LEU A 1 219 ? 0.331 -3.959 21.298 1.00 97.06 219 LEU A C 1
ATOM 1717 O O . LEU A 1 219 ? -0.090 -5.087 21.544 1.00 97.06 219 LEU A O 1
ATOM 1721 N N . TRP A 1 220 ? 1.371 -3.439 21.960 1.00 97.31 220 TRP A N 1
ATOM 1722 C CA . TRP A 1 220 ? 2.277 -4.250 22.797 1.00 97.31 220 TRP A CA 1
ATOM 1723 C C . TRP A 1 220 ? 2.399 -3.837 24.265 1.00 97.31 220 TRP A C 1
ATOM 1725 O O . TRP A 1 220 ? 3.004 -4.562 25.048 1.00 97.31 220 TRP A O 1
ATOM 1735 N N . HIS A 1 221 ? 1.898 -2.673 24.677 1.00 95.12 221 HIS A N 1
ATOM 1736 C CA . HIS A 1 221 ? 2.170 -2.171 26.035 1.00 95.12 221 HIS A CA 1
ATOM 1737 C C . HIS A 1 221 ? 0.899 -1.856 26.820 1.00 95.12 221 HIS A C 1
ATOM 1739 O O . HIS A 1 221 ? 0.802 -2.180 28.012 1.00 95.12 221 HIS A O 1
ATOM 1745 N N . ASN A 1 222 ? -0.077 -1.255 26.147 1.00 97.25 222 ASN A N 1
ATOM 1746 C CA . ASN A 1 222 ? -1.362 -0.906 26.723 1.00 97.25 222 ASN A CA 1
ATOM 1747 C C . ASN A 1 222 ? -2.229 -2.149 26.926 1.00 97.25 222 ASN A C 1
ATOM 1749 O O . ASN A 1 222 ? -2.132 -3.126 26.186 1.00 97.25 222 ASN A O 1
ATOM 1753 N N . ILE A 1 223 ? -3.106 -2.086 27.927 1.00 97.06 223 ILE A N 1
ATOM 1754 C CA . ILE A 1 223 ? -4.227 -3.018 28.022 1.00 97.06 223 ILE A CA 1
ATOM 1755 C C . ILE A 1 223 ? -5.298 -2.495 27.075 1.00 97.06 223 ILE A C 1
ATOM 1757 O O . ILE A 1 223 ? -5.886 -1.448 27.332 1.00 97.06 223 ILE A O 1
ATOM 1761 N N . GLU A 1 224 ? -5.530 -3.220 25.990 1.00 97.94 224 GLU A N 1
ATOM 1762 C CA . GLU A 1 224 ? -6.537 -2.873 24.996 1.00 97.94 224 GLU A CA 1
ATOM 1763 C C . GLU A 1 224 ? -7.623 -3.943 24.960 1.00 97.94 224 GLU A C 1
ATOM 1765 O O . GLU A 1 224 ? -7.380 -5.108 25.283 1.00 97.94 224 GLU A O 1
ATOM 1770 N N . THR A 1 225 ? -8.824 -3.547 24.550 1.00 98.12 225 THR A N 1
ATOM 1771 C CA . THR A 1 225 ? -9.903 -4.475 24.218 1.00 98.12 225 THR A CA 1
ATOM 1772 C C . THR A 1 225 ? -10.179 -4.392 22.730 1.00 98.12 225 THR A C 1
ATOM 1774 O O . THR A 1 225 ? -10.430 -3.308 22.197 1.00 98.12 225 THR A O 1
ATOM 1777 N N . ILE A 1 226 ? -10.137 -5.541 22.063 1.00 98.25 226 ILE A N 1
ATOM 1778 C CA . ILE A 1 226 ? -10.484 -5.683 20.654 1.00 98.25 226 ILE A CA 1
ATOM 1779 C C . ILE A 1 226 ? -11.557 -6.755 20.484 1.00 98.25 226 ILE A C 1
ATOM 1781 O O . ILE A 1 226 ? -11.579 -7.767 21.184 1.00 98.25 226 ILE A O 1
ATOM 1785 N N . ALA A 1 227 ? -12.442 -6.520 19.528 1.00 98.19 227 ALA A N 1
ATOM 1786 C CA . ALA A 1 227 ? -13.439 -7.459 19.065 1.00 98.19 227 ALA A CA 1
ATOM 1787 C C . ALA A 1 227 ? -13.097 -7.850 17.626 1.00 98.19 227 ALA A C 1
ATOM 1789 O O . ALA A 1 227 ? -12.895 -6.981 16.776 1.00 98.19 227 ALA A O 1
ATOM 1790 N N . ILE A 1 228 ? -13.010 -9.152 17.378 1.00 98.25 228 ILE A N 1
ATOM 1791 C CA . ILE A 1 228 ? -12.573 -9.756 16.123 1.00 98.25 228 ILE A CA 1
ATOM 1792 C C . ILE A 1 228 ? -13.785 -10.418 15.468 1.00 98.25 228 ILE A C 1
ATOM 1794 O O . ILE A 1 228 ? -14.473 -11.236 16.078 1.00 98.25 228 ILE A O 1
ATOM 1798 N N . PHE A 1 229 ? -14.032 -10.054 14.219 1.00 98.25 229 PHE A N 1
ATOM 1799 C CA . PHE A 1 229 ? -15.167 -10.454 13.401 1.00 98.25 229 PHE A CA 1
ATOM 1800 C C . PHE A 1 229 ? -14.643 -11.201 12.178 1.00 98.25 229 PHE A C 1
ATOM 1802 O O . PHE A 1 229 ? -13.675 -10.775 11.550 1.00 98.25 229 PHE A O 1
ATOM 1809 N N . SER A 1 230 ? -15.292 -12.301 11.821 1.00 96.19 230 SER A N 1
ATOM 1810 C CA . SER A 1 230 ? -14.957 -13.113 10.650 1.00 96.19 230 SER A CA 1
ATOM 1811 C C . SER A 1 230 ? -16.226 -13.723 10.051 1.00 96.19 230 SER A C 1
ATOM 1813 O O . SER A 1 230 ? -17.321 -13.585 10.607 1.00 96.19 230 SER A O 1
ATOM 1815 N N . GLY A 1 231 ? -16.097 -14.364 8.887 1.00 94.88 231 GLY A N 1
ATOM 1816 C CA . GLY A 1 231 ? -17.245 -14.922 8.173 1.00 94.88 231 GLY A CA 1
ATOM 1817 C C . GLY A 1 231 ? -18.240 -13.828 7.783 1.00 94.88 231 GLY A C 1
ATOM 1818 O O . GLY A 1 231 ? -17.844 -12.762 7.322 1.00 94.88 231 GLY A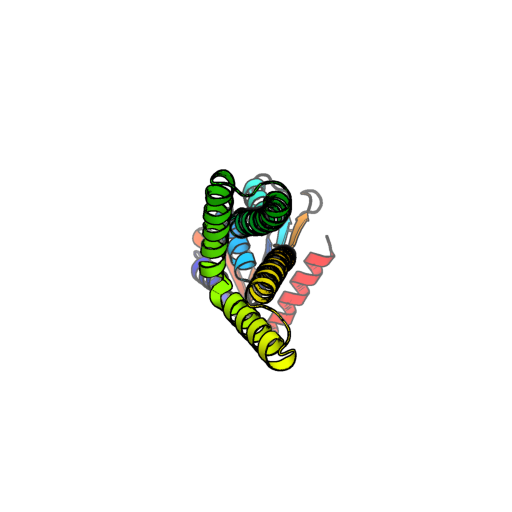 O 1
ATOM 1819 N N . GLU A 1 232 ? -19.535 -14.060 7.986 1.00 94.19 232 GLU A N 1
ATOM 1820 C CA . GLU A 1 232 ? -20.570 -13.085 7.615 1.00 94.19 232 GLU A CA 1
ATOM 1821 C C . GLU A 1 232 ? -20.578 -11.825 8.494 1.00 94.19 232 GLU A C 1
ATOM 1823 O O . GLU A 1 232 ? -21.024 -10.764 8.052 1.00 94.19 232 GLU A O 1
ATOM 1828 N N . GLU A 1 233 ? -20.059 -11.902 9.725 1.00 94.94 233 GLU A N 1
ATOM 1829 C CA . GLU A 1 233 ? -20.112 -10.785 10.674 1.00 94.94 233 GLU A CA 1
ATOM 1830 C C . GLU A 1 233 ? -19.164 -9.636 10.300 1.00 94.94 233 GLU A C 1
ATOM 1832 O O . GLU A 1 233 ? -19.374 -8.508 10.753 1.00 94.94 233 GLU A O 1
ATOM 1837 N N . ILE A 1 234 ? -18.172 -9.882 9.432 1.00 96.19 234 ILE A N 1
ATOM 1838 C CA . ILE A 1 234 ? -17.255 -8.841 8.946 1.00 96.19 234 ILE A CA 1
ATOM 1839 C C . ILE A 1 234 ? -17.994 -7.699 8.242 1.00 96.19 234 ILE A C 1
ATOM 1841 O O . ILE A 1 234 ? -17.573 -6.549 8.351 1.00 96.19 234 ILE A O 1
ATOM 1845 N N . LYS A 1 235 ? -19.133 -7.981 7.592 1.00 96.56 235 LYS A N 1
ATOM 1846 C CA . LYS A 1 235 ? -19.922 -6.977 6.861 1.00 96.56 235 LYS A CA 1
ATOM 1847 C C . LYS A 1 235 ? -20.311 -5.796 7.751 1.00 96.56 235 LYS A C 1
ATOM 1849 O O . LYS A 1 235 ? -20.259 -4.650 7.319 1.00 96.56 235 LYS A O 1
ATOM 1854 N N . LYS A 1 236 ? -20.586 -6.053 9.034 1.00 96.62 236 LYS A N 1
ATOM 1855 C CA . LYS A 1 236 ? -20.887 -5.004 10.023 1.00 96.62 236 LYS A CA 1
ATOM 1856 C C . LYS A 1 236 ? -19.691 -4.077 10.260 1.00 96.62 236 LYS A C 1
ATOM 1858 O O . LYS A 1 236 ? -19.857 -2.874 10.444 1.00 96.62 236 LYS A O 1
ATOM 1863 N N . VAL A 1 237 ? -18.476 -4.629 10.252 1.00 97.94 237 VAL A N 1
ATOM 1864 C CA . VAL A 1 237 ? -17.234 -3.860 10.408 1.00 97.94 237 VAL A CA 1
ATOM 1865 C C . VAL A 1 237 ? -16.925 -3.066 9.139 1.00 97.94 237 VAL A C 1
ATOM 1867 O O . VAL A 1 237 ? -16.526 -1.907 9.231 1.00 97.94 237 VAL A O 1
ATOM 1870 N N . GLU A 1 238 ? -17.160 -3.644 7.958 1.00 98.12 238 GLU A N 1
ATOM 1871 C CA . GLU A 1 238 ? -17.040 -2.939 6.675 1.00 98.12 238 GLU A CA 1
ATOM 1872 C C . GLU A 1 238 ? -18.002 -1.752 6.588 1.00 98.12 238 GLU A C 1
ATOM 1874 O O . GLU A 1 238 ? -17.603 -0.659 6.188 1.00 98.12 238 GLU A O 1
ATOM 1879 N N . GLU A 1 239 ? -19.259 -1.938 6.990 1.00 97.75 239 GLU A N 1
ATOM 1880 C CA . GLU A 1 239 ? -20.254 -0.868 7.074 1.00 97.75 239 GLU A CA 1
ATOM 1881 C C . GLU A 1 239 ? -19.808 0.234 8.042 1.00 97.75 239 GLU A C 1
ATOM 1883 O O . GLU A 1 239 ? -19.824 1.412 7.679 1.00 97.75 239 GLU A O 1
ATOM 1888 N N . ALA A 1 240 ? -19.331 -0.132 9.237 1.00 97.25 240 ALA A N 1
ATOM 1889 C CA . ALA A 1 240 ? -18.802 0.825 10.206 1.00 97.25 240 ALA A CA 1
ATOM 1890 C C . ALA A 1 240 ? -17.611 1.619 9.641 1.00 97.25 240 ALA A C 1
ATOM 1892 O O . ALA A 1 240 ? -17.583 2.847 9.750 1.00 97.25 240 ALA A O 1
ATOM 1893 N N . PHE A 1 241 ? -16.661 0.945 8.984 1.00 98.12 241 PHE A N 1
ATOM 1894 C CA . PHE A 1 241 ? -15.541 1.601 8.311 1.00 98.12 241 PHE A CA 1
ATOM 1895 C C . PHE A 1 241 ? -16.033 2.571 7.233 1.00 98.12 241 PHE A C 1
ATOM 1897 O O . PHE A 1 241 ? -15.630 3.732 7.215 1.00 98.12 241 PHE A O 1
ATOM 1904 N N . ASN A 1 242 ? -16.939 2.124 6.361 1.00 97.50 242 ASN A N 1
ATOM 1905 C CA . ASN A 1 242 ? -17.476 2.928 5.267 1.00 97.50 242 ASN A CA 1
ATOM 1906 C C . ASN A 1 242 ? -18.236 4.166 5.760 1.00 97.50 242 ASN A C 1
ATOM 1908 O O . ASN A 1 242 ? -18.149 5.221 5.132 1.00 97.50 242 ASN A O 1
ATOM 1912 N N . ASN A 1 243 ? -18.950 4.064 6.882 1.00 96.06 243 ASN A N 1
ATOM 1913 C CA . ASN A 1 243 ? -19.638 5.199 7.492 1.00 96.06 243 ASN A CA 1
ATOM 1914 C C . ASN A 1 243 ? -18.643 6.267 7.958 1.00 96.06 243 ASN A C 1
ATOM 1916 O O . ASN A 1 243 ? -18.809 7.441 7.634 1.00 96.06 243 ASN A O 1
ATOM 1920 N N . VAL A 1 244 ? -17.568 5.862 8.642 1.00 94.50 244 VAL A N 1
ATOM 1921 C CA . VAL A 1 244 ? -16.501 6.786 9.063 1.00 94.50 244 VAL A CA 1
ATOM 1922 C C . VAL A 1 244 ? -15.769 7.362 7.850 1.00 94.50 244 VAL A C 1
ATOM 1924 O O . VAL A 1 244 ? -15.480 8.553 7.804 1.00 94.50 244 VAL A O 1
ATOM 1927 N N . TRP A 1 245 ? -15.510 6.531 6.841 1.00 95.44 245 TRP A N 1
ATOM 1928 C CA . TRP A 1 245 ? -14.823 6.919 5.615 1.00 95.44 245 TRP A CA 1
ATOM 1929 C C . TRP A 1 245 ? -15.579 7.990 4.824 1.00 95.44 245 TRP A C 1
ATOM 1931 O O . TRP A 1 245 ? -14.960 8.912 4.302 1.00 95.44 245 TRP A O 1
ATOM 1941 N N . LYS A 1 246 ? -16.910 7.881 4.733 1.00 93.56 246 LYS A N 1
ATOM 1942 C CA . LYS A 1 246 ? -17.777 8.837 4.020 1.00 93.56 246 LYS A CA 1
ATOM 1943 C C . LYS A 1 246 ? -18.068 10.112 4.811 1.00 93.56 246 LYS A C 1
ATOM 1945 O O . LYS A 1 246 ? -18.446 11.108 4.207 1.00 93.56 246 LYS A O 1
ATOM 1950 N N . ALA A 1 247 ? -17.930 10.080 6.135 1.00 86.81 247 ALA A N 1
ATOM 1951 C CA . ALA A 1 247 ? -18.239 11.215 7.004 1.00 86.81 247 ALA A CA 1
ATOM 1952 C C . ALA A 1 247 ? -17.181 12.337 6.970 1.00 86.81 247 ALA A C 1
ATOM 1954 O O . ALA A 1 247 ? -17.370 13.366 7.624 1.00 86.81 247 ALA A O 1
ATOM 1955 N N . VAL A 1 248 ? -16.069 12.138 6.252 1.00 81.75 248 VAL A N 1
ATOM 1956 C CA . VAL A 1 248 ? -14.898 13.027 6.253 1.00 81.75 248 VAL A CA 1
ATOM 1957 C C . VAL A 1 248 ? -14.585 13.632 4.896 1.00 81.75 248 VAL A C 1
ATOM 1959 O O . VAL A 1 248 ? -14.778 12.943 3.868 1.00 81.75 248 VAL A O 1
#

Radius of gyration: 28.47 Å; Cα contacts (8 Å, |Δi|>4): 355; chains: 1; bounding box: 59×37×83 Å

pLDDT: mean 84.14, std 13.81, range [42.0, 98.69]

Secondary structure (DSSP, 8-state):
-PEEEEES-THHHHHHHHHH--SEEEEE-S-B-HHHHHHHHHHHHTT-EEEEEEE--GGGHHHHHHHHHHTTTTS---SHHHHHHHHHHHHHHHHHHHHHHHH--SGGGHHHHHHHHHHHHHHHHHHHHHHHHHHHHHHHHHHHHS---HHHHHHHHHHHHHHHHHHHHHHHHHHHHHHHHHS--EEEEE-GGG-----EEEETTEEEEES--BSHHHHHTS-EEEEEEEGGGHHHHHHHHHHHHHT-

Sequence (248 aa):
MPQIYTGRDCGKIIEPLLQKAKKRIWVATPYISEEYASLLALKAREGVEVRVLTVDLSENRKAIAQLRSGARQQVMQQRSVPLLIIAVLTLVLSIVSTLFETVFRGLLVIPLYVFKAMCELLLLIRYWYAWIGVTVATVVVMIVTNSISVESALNIHTFLAIVVLIAMCIAEIIRRKHVVEELRVDLRVVPKSKFVHSKILIVDDIGIIGSANLTKAGLWHNIETIAIFSGEEIKKVEEAFNNVWKAV

Mean predicted aligned error: 11.03 Å